Protein AF-A0A3D5XQ00-F1 (afdb_monomer)

Foldseek 3Di:
DDFAFFWQFQDPQCNAQLWLADLDPSNQKHKAQFPDPQWDDDPQFIDHVNRTDDLVRSVVLSHDCVTGAGLPLSLVVSLVLRCCVPPVVLQVDQKGKDFPVNSCVNLVWDDDPPTPPNVVSVVSQQSMWMRGHPPGIGRQWDWDDDPRIITIGGPNSNVVVNVLVVVQCVVPNPPRDRTDGFFGSPLSVDPQQLLSLLLSVVSSQVVNDPDQKGKDFLQSSQSRRNVLVCLLPDPDDQVVNQVVQCVNNVCNVVCNVVGGCCVVQFAPWDWDDDNRGSVGRRDMIMIGTDHTDPVVVVVD

Sequence (300 aa):
MDRQKLHLITLKGYRDIFSSTLSDVNSKAVIFNPDSDDYYCYDNKLYYKQKALSVDEVMDLATDPNVNKFIEDQLLLYGLFSFLYVKEDLRNNIEFKVSLNGLSKYLDVSIGVNGYDLRGKISKFTKMYGVIDNIGVFPLMEIQEQLDTLIIRSEYLHRVSNLILNEAFNKYGERAKYLNTQVFTDILSERNKSAALIAIELVSLIARSKRNTAHISLKTLITRVPRLTAIILSDNDTSYKNKQLNRAFQPVIEILKRRSTIFEDLIDLRIQFPKIKFSNLDAVIQISYKAFSKNKLRRE

Nearest PDB structures (foldseek):
  5tbf-assembly1_B  TM=4.895E-01  e=1.679E-03  Vibrio cholerae
  6j05-assembly1_A  TM=4.656E-01  e=9.226E-01  Acidithiobacillus ferrooxidans
  1lwe-assembly1_A  TM=4.024E-01  e=5.783E+00  Human immunodeficiency virus 1
  5k1y-assembly1_B  TM=4.025E-01  e=8.158E+00  Sul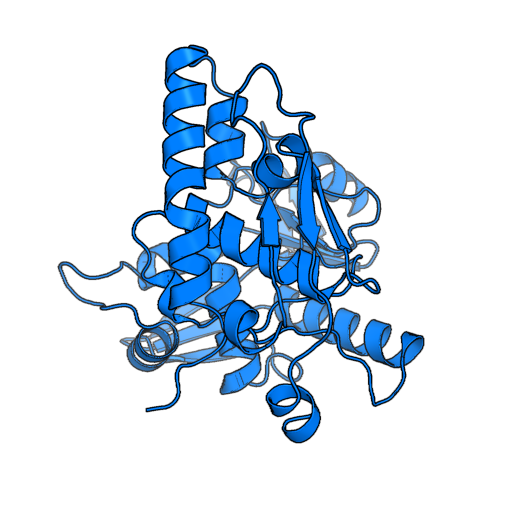folobus sp. NOB8H2
  8u6e-assembly1_A  TM=1.003E-01  e=7.274E+00  Human immunodeficiency virus 1

Secondary structure (DSSP, 8-state):
-PPPB--EE--GGGTTTT-SS--STT-SEEEE-BS-TTEEEETTEEEETTEEPPHHHHHHHTT-TTTB---TTHHHHHHHHHHHHHHS-TTT-SEEEEEHHHHHHHHT---STTS--HHHHHHGGGG-EEEETTTEEEES-EEEEETTEEEEE-HHHHHHHHHHHHHHHHHHGGG---EE--BBGGGGG-S-HHHHHHHHHHHHHHHH-SSSEEEEEHHHHHTTSHHHHHHHHSS--HHHHHHHHHHHHTTHHHHHHHHBSHHHHEET-EEE-----GGGTT-EEEEE-SEE-TTTTT--

Solvent-accessible surface area (backbone atoms only — not comparable to full-atom values): 16232 Å² total; per-residue (Å²): 131,87,79,48,53,28,58,41,64,43,47,78,41,50,67,22,56,73,27,33,44,76,86,51,97,66,46,43,26,31,28,36,29,58,86,52,87,58,52,50,72,56,94,51,30,41,24,51,80,88,41,76,48,54,63,66,59,51,55,56,44,23,64,36,71,90,47,15,38,66,52,88,61,38,69,54,50,50,48,50,51,25,46,37,53,74,76,57,43,29,76,85,37,45,65,40,85,42,42,53,69,60,51,29,62,54,34,52,44,59,70,61,99,88,35,55,63,58,66,71,58,57,59,60,41,53,71,22,29,24,38,35,65,101,74,30,31,33,52,38,28,46,79,46,84,52,93,70,30,36,40,40,32,23,60,31,61,20,50,51,50,45,50,51,50,51,52,32,35,78,74,51,40,98,76,43,80,44,63,44,64,50,38,34,25,52,44,68,54,47,88,55,57,60,18,44,49,50,36,52,52,52,51,45,46,52,75,53,36,93,50,58,49,42,73,47,35,46,46,72,55,35,56,72,28,43,72,52,34,53,49,70,73,41,92,66,53,70,66,58,45,26,50,54,50,42,65,31,55,68,53,23,66,59,46,38,62,74,35,29,43,56,72,73,38,28,38,77,64,44,76,47,75,54,82,77,38,75,94,44,32,78,43,52,35,42,34,38,32,78,46,73,28,75,75,50,75,75,75,114

Structure (mmCIF, N/CA/C/O backbone):
data_AF-A0A3D5XQ00-F1
#
_entry.id   AF-A0A3D5XQ00-F1
#
loop_
_atom_site.group_PDB
_atom_site.id
_atom_site.type_symbol
_atom_site.label_atom_id
_atom_site.label_alt_id
_atom_site.label_comp_id
_atom_site.label_asym_id
_atom_site.label_entity_id
_atom_site.label_seq_id
_atom_site.pdbx_PDB_ins_code
_atom_site.Cartn_x
_atom_site.Cartn_y
_atom_site.Cartn_z
_atom_site.occupancy
_atom_site.B_iso_or_equiv
_atom_site.auth_seq_id
_atom_site.auth_comp_id
_atom_site.auth_asym_id
_atom_site.auth_atom_id
_atom_site.pdbx_PDB_model_num
ATOM 1 N N . MET A 1 1 ? 24.675 6.305 9.855 1.00 51.69 1 MET A N 1
ATOM 2 C CA . MET A 1 1 ? 23.367 5.976 10.460 1.00 51.69 1 MET A CA 1
ATOM 3 C C . MET A 1 1 ? 22.688 5.005 9.515 1.00 51.69 1 MET A C 1
ATOM 5 O O . MET A 1 1 ? 22.574 5.340 8.341 1.00 51.69 1 MET A O 1
ATOM 9 N N . ASP A 1 2 ? 22.323 3.809 9.971 1.00 79.69 2 ASP A N 1
ATOM 10 C CA . ASP A 1 2 ? 21.672 2.828 9.099 1.00 79.69 2 ASP A CA 1
ATOM 11 C C . ASP A 1 2 ? 20.271 3.309 8.712 1.00 79.69 2 ASP A C 1
ATOM 13 O O . ASP A 1 2 ? 19.473 3.714 9.564 1.00 79.69 2 ASP A O 1
ATOM 17 N N . ARG A 1 3 ? 19.984 3.298 7.406 1.00 90.69 3 ARG A N 1
ATOM 18 C CA . ARG A 1 3 ? 18.682 3.705 6.865 1.00 90.69 3 ARG A CA 1
ATOM 19 C C . ARG A 1 3 ? 17.614 2.706 7.301 1.00 90.69 3 ARG A C 1
ATOM 21 O O . ARG A 1 3 ? 17.801 1.496 7.164 1.00 90.69 3 ARG A O 1
ATOM 28 N N . GLN A 1 4 ? 16.489 3.214 7.799 1.00 95.25 4 GLN A N 1
ATOM 29 C CA . GLN A 1 4 ? 15.342 2.380 8.150 1.00 95.25 4 GLN A CA 1
ATOM 30 C C . GLN A 1 4 ? 14.723 1.775 6.880 1.00 95.25 4 GLN A C 1
ATOM 32 O O . GLN A 1 4 ? 14.845 2.327 5.783 1.00 95.25 4 GLN A O 1
ATOM 37 N N . LYS A 1 5 ? 14.079 0.614 7.020 1.00 95.62 5 LYS A N 1
ATOM 38 C CA . LYS A 1 5 ? 13.558 -0.188 5.905 1.00 95.62 5 LYS A CA 1
ATOM 39 C C . LYS A 1 5 ? 12.061 -0.424 6.043 1.00 95.62 5 LYS A C 1
ATOM 41 O O . LYS A 1 5 ? 11.576 -0.695 7.140 1.00 95.62 5 LYS A O 1
ATOM 46 N N . LEU A 1 6 ? 11.353 -0.369 4.919 1.00 96.69 6 LEU A N 1
ATOM 47 C CA . LEU A 1 6 ? 9.969 -0.819 4.838 1.00 96.69 6 LEU A CA 1
ATOM 48 C C . LEU A 1 6 ? 9.904 -2.343 4.939 1.00 96.69 6 LEU A C 1
ATOM 50 O O . LEU A 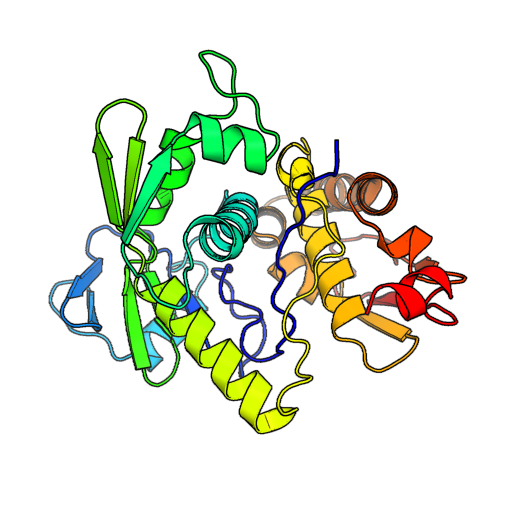1 6 ? 10.788 -3.039 4.450 1.00 96.69 6 LEU A O 1
ATOM 54 N N . HIS A 1 7 ? 8.837 -2.848 5.548 1.00 94.81 7 HIS A N 1
ATOM 55 C CA . HIS A 1 7 ? 8.515 -4.266 5.641 1.00 94.81 7 HIS A CA 1
ATOM 56 C C . HIS A 1 7 ? 7.371 -4.550 4.670 1.00 94.81 7 HIS A C 1
ATOM 58 O O . HIS A 1 7 ? 6.200 -4.362 4.982 1.00 94.81 7 HIS A O 1
ATOM 64 N N . LEU A 1 8 ? 7.720 -4.943 3.446 1.00 94.19 8 LEU A N 1
ATOM 65 C CA . LEU A 1 8 ? 6.761 -5.154 2.364 1.00 94.19 8 LEU A CA 1
ATOM 66 C C . LEU A 1 8 ? 6.268 -6.601 2.367 1.00 94.19 8 LEU A C 1
ATOM 68 O O . LEU A 1 8 ? 7.081 -7.520 2.277 1.00 94.19 8 LEU A O 1
ATOM 72 N N . ILE A 1 9 ? 4.954 -6.815 2.422 1.00 92.12 9 ILE A N 1
ATOM 73 C CA . ILE A 1 9 ? 4.370 -8.161 2.360 1.00 92.12 9 ILE A CA 1
ATOM 74 C C . ILE A 1 9 ? 4.600 -8.787 0.979 1.00 92.12 9 ILE A C 1
ATOM 76 O O . ILE A 1 9 ? 4.302 -8.187 -0.054 1.00 92.12 9 ILE A O 1
ATOM 80 N N . THR A 1 10 ? 5.097 -10.025 0.951 1.00 89.06 10 THR A N 1
ATOM 81 C CA . THR A 1 10 ? 5.355 -10.771 -0.293 1.00 89.06 10 THR A CA 1
ATOM 82 C C . THR A 1 10 ? 4.384 -11.931 -0.526 1.00 89.06 10 THR A C 1
ATOM 84 O O . THR A 1 10 ? 4.364 -12.501 -1.618 1.00 89.06 10 THR A O 1
ATOM 87 N N . LEU A 1 11 ? 3.532 -12.291 0.436 1.00 90.12 11 LEU A N 1
ATOM 88 C CA . LEU A 1 11 ? 2.528 -13.334 0.207 1.00 90.12 11 LEU A CA 1
ATOM 89 C C . LEU A 1 11 ? 1.468 -12.876 -0.800 1.00 90.12 11 LEU A C 1
ATOM 91 O O . LEU A 1 11 ? 0.882 -11.806 -0.669 1.00 90.12 11 LEU A O 1
ATOM 95 N N . LYS A 1 12 ? 1.205 -13.719 -1.808 1.00 87.44 12 LYS A N 1
ATOM 96 C CA . LYS A 1 12 ? 0.326 -13.386 -2.941 1.00 87.44 12 LYS A CA 1
ATOM 97 C C . LYS A 1 12 ? -1.088 -12.988 -2.498 1.00 87.44 12 LYS A C 1
ATOM 99 O O . LYS A 1 12 ? -1.605 -12.011 -3.024 1.00 87.44 12 LYS A O 1
ATOM 104 N N . GLY A 1 13 ? -1.669 -13.712 -1.538 1.00 91.31 13 GLY A N 1
ATOM 105 C CA . GLY A 1 13 ? -3.028 -13.463 -1.042 1.00 91.31 13 GLY A CA 1
ATOM 106 C C . GLY A 1 13 ? -3.182 -12.178 -0.226 1.00 91.31 13 GLY A C 1
ATOM 107 O O . GLY A 1 13 ? -4.297 -11.752 0.004 1.00 91.31 13 GLY A O 1
ATOM 108 N N . TYR A 1 14 ? -2.094 -11.526 0.182 1.00 93.19 14 TYR A N 1
ATOM 109 C CA . TYR A 1 14 ? -2.136 -10.312 1.010 1.00 93.19 14 TYR A CA 1
ATOM 110 C C . TYR A 1 14 ? -1.544 -9.114 0.275 1.00 93.19 14 TYR A C 1
ATOM 112 O O . TYR A 1 14 ? -0.930 -8.230 0.868 1.00 93.19 14 TYR A O 1
ATOM 120 N N . ARG A 1 15 ? -1.669 -9.103 -1.053 1.00 88.69 15 ARG A N 1
ATOM 121 C CA . ARG A 1 15 ? -1.097 -8.042 -1.878 1.00 88.69 15 ARG A CA 1
ATOM 122 C C . ARG A 1 15 ? -1.814 -6.709 -1.686 1.00 88.69 15 ARG A C 1
ATOM 124 O O . ARG A 1 15 ? -1.164 -5.669 -1.744 1.00 88.69 15 ARG A O 1
ATOM 131 N N . ASP A 1 16 ? -3.119 -6.760 -1.454 1.00 92.69 16 ASP A N 1
ATOM 132 C CA . ASP A 1 16 ? -3.976 -5.577 -1.483 1.00 92.69 16 ASP A CA 1
ATOM 133 C C . ASP A 1 16 ? -4.314 -5.066 -0.072 1.00 92.69 16 ASP A C 1
ATOM 135 O O . ASP A 1 16 ? -5.140 -4.176 0.078 1.00 92.69 16 ASP A O 1
ATOM 139 N N . ILE A 1 17 ? -3.599 -5.527 0.965 1.00 94.94 17 ILE A N 1
ATOM 140 C CA . ILE A 1 17 ? -3.865 -5.166 2.372 1.00 94.94 17 ILE A CA 1
ATOM 141 C C . ILE A 1 17 ? -3.734 -3.669 2.685 1.00 94.94 17 ILE A C 1
ATOM 143 O O . ILE A 1 17 ? -4.238 -3.210 3.707 1.00 94.94 17 ILE A O 1
ATOM 147 N N . PHE A 1 18 ? -3.038 -2.921 1.827 1.00 94.88 18 PHE A N 1
ATOM 148 C CA . PHE A 1 18 ? -2.885 -1.466 1.916 1.00 94.88 18 PHE A CA 1
ATOM 149 C C . PHE A 1 18 ? -3.521 -0.742 0.727 1.00 94.88 18 PHE A C 1
ATOM 151 O O . PHE A 1 18 ? -3.229 0.427 0.494 1.00 94.88 18 PHE A O 1
ATOM 158 N N . SER A 1 19 ? -4.332 -1.433 -0.070 1.00 92.38 19 SER A N 1
ATOM 159 C CA . SER A 1 19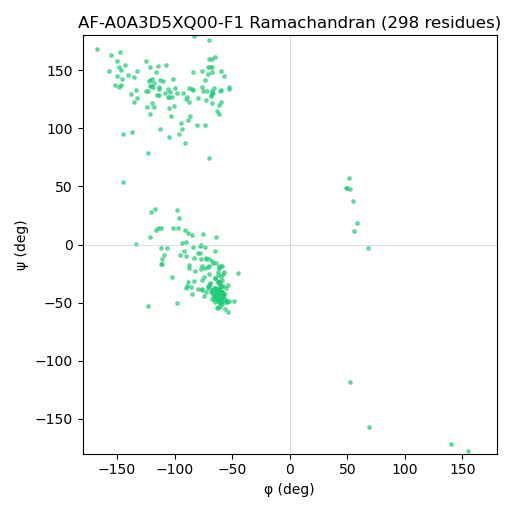 ? -4.948 -0.893 -1.275 1.00 92.38 19 SER A CA 1
ATOM 160 C C . SER A 1 19 ? -6.462 -0.861 -1.130 1.00 92.38 19 SER A C 1
ATOM 162 O O . SER A 1 19 ? -7.043 -1.734 -0.496 1.00 92.38 19 SER A O 1
ATOM 164 N N . SER A 1 20 ? -7.091 0.126 -1.766 1.00 90.06 20 SER A N 1
ATOM 165 C CA . SER A 1 20 ? -8.538 0.160 -1.992 1.00 90.06 20 SER A CA 1
ATOM 166 C C . SER A 1 20 ? -8.934 -0.374 -3.366 1.00 90.06 20 SER A C 1
ATOM 168 O O . SER A 1 20 ? -9.969 -0.027 -3.921 1.00 90.06 20 SER A O 1
ATOM 170 N N . THR A 1 21 ? -8.084 -1.197 -3.976 1.00 84.94 21 THR A N 1
ATOM 171 C CA . THR A 1 21 ? -8.374 -1.832 -5.258 1.00 84.94 21 THR A CA 1
ATOM 172 C C . THR A 1 21 ? -7.979 -3.294 -5.187 1.00 84.94 21 THR A C 1
ATOM 174 O O . THR A 1 21 ? -6.817 -3.618 -4.934 1.00 84.94 21 THR A O 1
ATOM 177 N N . LEU A 1 22 ? -8.938 -4.180 -5.452 1.00 82.62 22 LEU A N 1
ATOM 178 C CA . LEU A 1 22 ? -8.658 -5.602 -5.596 1.00 82.62 22 LEU A CA 1
ATOM 179 C C . LEU A 1 22 ? -7.940 -5.856 -6.915 1.00 82.62 22 LEU A C 1
ATOM 181 O O . LEU A 1 22 ? -8.384 -5.478 -7.999 1.00 82.62 22 LEU A O 1
ATOM 185 N N . SER A 1 23 ? -6.783 -6.491 -6.810 1.00 74.88 23 SER A N 1
ATOM 186 C CA . SER A 1 23 ? -5.888 -6.713 -7.935 1.00 74.88 23 SER A CA 1
ATOM 187 C C . SER A 1 23 ? -5.798 -8.178 -8.361 1.00 74.88 23 SER A C 1
ATOM 189 O O . SER A 1 23 ? -5.231 -8.477 -9.415 1.00 74.88 23 SER A O 1
ATOM 191 N N . ASP A 1 24 ? -6.323 -9.075 -7.529 1.00 73.44 24 ASP A N 1
ATOM 192 C CA . ASP A 1 24 ? -6.459 -10.512 -7.733 1.00 73.44 24 ASP A CA 1
ATOM 193 C C . ASP A 1 24 ? -7.749 -10.950 -7.025 1.00 73.44 24 ASP A C 1
ATOM 195 O O . ASP A 1 24 ? -8.004 -10.534 -5.896 1.00 73.44 24 ASP A O 1
ATOM 199 N N . VAL A 1 25 ? -8.533 -11.814 -7.671 1.00 75.94 25 VAL A N 1
ATOM 200 C CA . VAL A 1 25 ? -9.741 -12.427 -7.088 1.00 75.94 25 VAL A CA 1
ATOM 201 C C . VAL A 1 25 ? -9.438 -13.252 -5.833 1.00 75.94 25 VAL A C 1
ATOM 203 O O . VAL A 1 25 ? -10.331 -13.532 -5.051 1.00 75.94 25 VAL A O 1
ATOM 206 N N . ASN A 1 26 ? -8.174 -13.634 -5.627 1.00 84.38 26 ASN A N 1
ATOM 207 C CA . ASN A 1 26 ? -7.717 -14.379 -4.454 1.00 84.38 26 ASN A CA 1
ATOM 208 C C . ASN A 1 26 ? -7.103 -13.482 -3.364 1.00 84.38 26 ASN A C 1
ATOM 210 O O . ASN A 1 26 ? -6.357 -13.989 -2.517 1.00 84.38 26 ASN A O 1
ATOM 214 N N . SER A 1 27 ? -7.293 -12.159 -3.420 1.00 89.88 27 SER A N 1
ATOM 215 C CA . SER A 1 27 ? -6.848 -11.302 -2.320 1.00 89.88 27 SER A CA 1
ATOM 216 C C . SER A 1 27 ? -7.707 -11.567 -1.087 1.00 89.88 27 SER A C 1
ATOM 218 O O . SER A 1 27 ? -8.928 -11.509 -1.143 1.00 89.88 27 SER A O 1
ATOM 220 N N . LYS A 1 28 ? -7.049 -11.840 0.034 1.00 94.69 28 LYS A N 1
ATOM 221 C CA . LYS A 1 28 ? -7.661 -12.188 1.320 1.00 94.69 28 LYS A CA 1
ATOM 222 C C . LYS A 1 28 ? -7.935 -10.977 2.198 1.00 94.69 28 LYS A C 1
ATOM 224 O O . LYS A 1 28 ? -8.523 -11.112 3.264 1.00 94.69 28 LYS A O 1
ATOM 229 N N . ALA A 1 29 ? -7.429 -9.814 1.809 1.00 95.75 29 ALA A N 1
ATOM 230 C CA . ALA A 1 29 ? -7.665 -8.581 2.531 1.00 95.75 29 ALA A CA 1
ATOM 231 C C . ALA A 1 29 ? -7.473 -7.358 1.631 1.00 95.75 29 ALA A C 1
ATOM 233 O O . ALA A 1 29 ? -6.676 -7.376 0.684 1.00 95.75 29 ALA A O 1
ATOM 234 N N . VAL A 1 30 ? -8.232 -6.314 1.942 1.00 95.88 30 VAL A N 1
ATOM 235 C CA . VAL A 1 30 ? -8.299 -5.048 1.207 1.00 95.88 30 VAL A CA 1
ATOM 236 C C . VAL A 1 30 ? -8.755 -3.936 2.148 1.00 95.88 30 VAL A C 1
ATOM 238 O O . VAL A 1 30 ? -9.304 -4.200 3.218 1.00 95.88 30 VAL A O 1
ATOM 241 N N . ILE A 1 31 ? -8.538 -2.685 1.760 1.00 96.88 31 ILE A N 1
ATOM 242 C CA . ILE A 1 31 ? -9.101 -1.529 2.454 1.00 96.88 31 ILE A CA 1
ATOM 243 C C . ILE A 1 31 ? -10.361 -1.055 1.725 1.00 96.88 31 ILE A C 1
ATOM 245 O O . ILE A 1 31 ? -10.359 -0.813 0.519 1.00 96.88 31 ILE A O 1
ATOM 249 N N . PHE A 1 32 ? -11.428 -0.867 2.486 1.00 96.88 32 PHE A N 1
ATOM 250 C CA . PHE A 1 32 ? -12.643 -0.194 2.069 1.00 96.88 32 PHE A CA 1
ATOM 251 C C . PHE A 1 32 ? -12.641 1.248 2.599 1.00 96.88 32 PHE A C 1
ATOM 253 O O . PHE A 1 32 ? -12.566 1.491 3.801 1.00 96.88 32 PHE A O 1
ATOM 260 N N . ASN A 1 33 ? -12.687 2.211 1.688 1.00 96.44 33 ASN A N 1
ATOM 261 C CA . ASN A 1 33 ? -12.627 3.649 1.922 1.00 96.44 33 ASN A CA 1
ATOM 262 C C . ASN A 1 33 ? -13.880 4.304 1.308 1.00 96.44 33 ASN A C 1
ATOM 264 O O . ASN A 1 33 ? -13.819 4.808 0.182 1.00 96.44 33 ASN A O 1
ATOM 268 N N . PRO A 1 34 ? -15.035 4.219 1.990 1.00 95.31 34 PRO A N 1
ATOM 269 C CA . PRO A 1 34 ? -16.301 4.695 1.449 1.00 95.31 34 PRO A CA 1
ATOM 270 C C . PRO A 1 34 ? -16.365 6.223 1.345 1.00 95.31 34 PRO A C 1
ATOM 272 O O . PRO A 1 34 ? -15.772 6.944 2.141 1.00 95.31 34 PRO A O 1
ATOM 275 N N . ASP A 1 35 ? -17.172 6.715 0.404 1.00 88.31 35 ASP A N 1
ATOM 276 C CA . ASP A 1 35 ? -17.475 8.151 0.227 1.00 88.31 35 ASP A CA 1
ATOM 277 C C . ASP A 1 35 ? -18.618 8.673 1.112 1.00 88.31 35 ASP A C 1
ATOM 279 O O . ASP A 1 35 ? -19.141 9.764 0.895 1.00 88.31 35 ASP A O 1
ATOM 283 N N . SER A 1 36 ? -19.102 7.861 2.049 1.00 92.12 36 SER A N 1
ATOM 284 C CA . SER A 1 36 ? -20.317 8.145 2.808 1.00 92.12 36 SER A CA 1
ATOM 285 C C . SER A 1 36 ? -20.090 7.890 4.289 1.00 92.12 36 SER A C 1
ATOM 287 O O . SER A 1 36 ? -19.596 6.832 4.675 1.00 92.12 36 SER A O 1
ATOM 289 N N . ASP A 1 37 ? -20.513 8.846 5.114 1.00 90.00 37 ASP A N 1
ATOM 290 C CA . ASP A 1 37 ? -20.505 8.717 6.573 1.00 90.00 37 ASP A CA 1
ATOM 291 C C . ASP A 1 37 ? -21.669 7.825 7.087 1.00 90.00 37 ASP A C 1
ATOM 293 O O . ASP A 1 37 ? -21.769 7.577 8.285 1.00 90.00 37 ASP A O 1
ATOM 297 N N . ASP A 1 38 ? -22.535 7.299 6.202 1.00 94.62 38 ASP A N 1
ATOM 298 C CA . ASP A 1 38 ? -23.591 6.328 6.560 1.00 94.62 38 ASP A CA 1
ATOM 299 C C . ASP A 1 38 ? -23.033 4.925 6.862 1.00 94.62 38 ASP A C 1
ATOM 301 O O . ASP A 1 38 ? -23.771 4.042 7.319 1.00 94.62 38 ASP A O 1
ATOM 305 N N . TYR A 1 39 ? -21.753 4.700 6.547 1.00 95.94 39 TYR A N 1
ATOM 306 C CA . TYR A 1 39 ? -21.043 3.477 6.879 1.00 95.94 39 TYR A CA 1
ATOM 307 C C . TYR A 1 39 ? -20.491 3.550 8.300 1.00 95.94 39 TYR A C 1
ATOM 309 O O . TYR A 1 39 ? -19.851 4.526 8.685 1.00 95.94 39 TYR A O 1
ATOM 317 N N . TYR A 1 40 ? -20.695 2.490 9.075 1.00 95.06 40 TYR A N 1
ATOM 318 C CA . TYR A 1 40 ? -20.060 2.338 10.381 1.00 95.06 40 TYR A CA 1
ATOM 319 C C . TYR A 1 40 ? -19.761 0.871 10.675 1.00 95.06 40 TYR A C 1
ATOM 321 O O . TYR A 1 40 ? -20.452 -0.031 10.201 1.00 95.06 40 TYR A O 1
ATOM 329 N N . CYS A 1 41 ? -18.712 0.625 11.456 1.00 94.94 41 CYS A N 1
ATOM 330 C CA . CYS A 1 41 ? -18.307 -0.717 11.853 1.00 94.94 41 CYS A CA 1
ATOM 331 C C . CYS A 1 41 ? -18.720 -0.978 13.301 1.00 94.94 41 CYS A C 1
ATOM 333 O O . CYS A 1 41 ? -18.439 -0.170 14.185 1.00 94.94 41 CYS A O 1
ATOM 335 N N . TYR A 1 42 ? -19.364 -2.114 13.543 1.00 93.50 42 TYR A N 1
ATOM 336 C CA . TYR A 1 42 ? -19.733 -2.578 14.876 1.00 93.50 42 TYR A CA 1
ATOM 337 C C . TYR A 1 42 ? -19.714 -4.106 14.906 1.00 93.50 42 TYR A C 1
ATOM 339 O O . TYR A 1 42 ? -20.214 -4.740 13.980 1.00 93.50 42 TYR A O 1
ATOM 347 N N . ASP A 1 43 ? -19.132 -4.691 15.955 1.00 92.50 43 ASP A N 1
ATOM 348 C CA . ASP A 1 43 ? -19.039 -6.151 16.130 1.00 92.50 43 ASP A CA 1
ATOM 349 C C . ASP A 1 43 ? -18.502 -6.878 14.877 1.00 92.50 43 ASP A C 1
ATOM 351 O O . ASP A 1 43 ? -19.092 -7.822 14.353 1.00 92.50 43 ASP A O 1
ATOM 355 N N . ASN A 1 44 ? -17.390 -6.364 14.340 1.00 93.25 44 ASN A N 1
ATOM 356 C CA . ASN A 1 44 ? -16.699 -6.874 13.148 1.00 93.25 44 ASN A CA 1
ATOM 357 C C . ASN A 1 44 ? -17.548 -6.931 11.861 1.00 93.25 44 ASN A C 1
ATOM 359 O O . ASN A 1 44 ? -17.210 -7.645 10.910 1.00 93.25 44 ASN A O 1
ATOM 363 N N . LYS A 1 45 ? -18.657 -6.183 11.824 1.00 94.94 45 LYS A N 1
ATOM 364 C CA . LYS A 1 45 ? -19.554 -6.053 10.675 1.00 94.94 45 LYS A CA 1
ATOM 365 C C . LYS A 1 45 ? -19.646 -4.601 10.246 1.00 94.94 45 LYS A C 1
ATOM 367 O O . LYS A 1 45 ? -19.717 -3.692 11.076 1.00 94.94 45 LYS A O 1
ATOM 372 N N . LEU A 1 46 ? -19.696 -4.401 8.936 1.00 96.81 46 LEU A N 1
ATOM 373 C CA . LEU A 1 46 ? -19.987 -3.100 8.361 1.00 96.81 46 LEU A CA 1
ATOM 374 C C . LEU A 1 46 ? -21.498 -2.939 8.216 1.00 96.81 46 LEU A C 1
ATOM 376 O O . LEU A 1 46 ? -22.185 -3.841 7.739 1.00 96.81 46 LEU A O 1
ATOM 380 N N . TYR A 1 47 ? -22.005 -1.782 8.607 1.00 97.56 47 TYR A N 1
ATOM 381 C CA . TYR A 1 47 ? -23.393 -1.396 8.423 1.00 97.56 47 TYR A CA 1
ATOM 382 C C . TYR A 1 47 ? -23.457 -0.244 7.431 1.00 97.56 47 TYR A C 1
ATOM 384 O O . TYR A 1 47 ? -22.622 0.654 7.478 1.00 97.56 47 TYR A O 1
ATOM 392 N N . TYR A 1 48 ? -24.471 -0.254 6.570 1.00 96.75 48 TYR A N 1
ATOM 393 C CA . TYR A 1 48 ? -24.843 0.878 5.730 1.00 96.75 48 TYR A CA 1
ATOM 394 C C . TYR A 1 48 ? -26.304 1.215 5.999 1.00 96.75 48 TYR A C 1
ATOM 396 O O . TYR A 1 48 ? -27.178 0.367 5.803 1.00 96.75 48 TYR A O 1
ATOM 404 N N . LYS A 1 49 ? -26.582 2.430 6.490 1.00 95.31 49 LYS A N 1
ATOM 405 C CA . LYS A 1 49 ? -27.950 2.864 6.845 1.00 95.31 49 LYS A CA 1
ATOM 406 C C . LYS A 1 49 ? -28.684 1.839 7.724 1.00 95.31 49 LYS A C 1
ATOM 408 O O . LYS A 1 49 ? -29.812 1.451 7.438 1.00 95.31 49 LYS A O 1
ATOM 413 N N . GLN A 1 50 ? -28.014 1.380 8.784 1.00 94.62 50 GLN A N 1
ATOM 414 C CA . GLN A 1 50 ? -28.494 0.373 9.750 1.00 94.62 50 GLN A CA 1
ATOM 415 C C . GLN A 1 50 ? -28.648 -1.061 9.210 1.00 94.62 50 GLN A C 1
ATOM 417 O O . GLN A 1 50 ? -28.934 -1.972 9.985 1.00 94.62 50 GLN A O 1
ATOM 422 N N . LYS A 1 51 ? -28.404 -1.312 7.918 1.00 96.75 51 LYS A N 1
ATOM 423 C CA . LYS A 1 51 ? -28.368 -2.667 7.360 1.00 96.75 51 LYS A CA 1
ATOM 424 C C . LYS A 1 51 ? -26.958 -3.240 7.493 1.00 96.75 51 LYS A C 1
ATOM 426 O O . LYS A 1 51 ? -26.015 -2.664 6.957 1.00 96.75 51 LYS A O 1
ATOM 431 N N . ALA A 1 52 ? -26.828 -4.381 8.167 1.00 97.06 52 ALA A N 1
ATOM 432 C CA . ALA A 1 52 ? -25.580 -5.140 8.188 1.00 97.06 52 ALA A CA 1
ATOM 433 C C . ALA A 1 52 ? -25.264 -5.681 6.787 1.00 97.06 52 ALA A C 1
ATOM 435 O O . ALA A 1 52 ? -26.147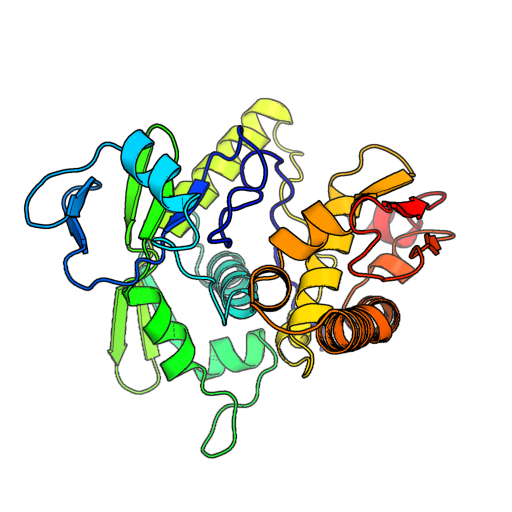 -6.231 6.124 1.00 97.06 52 ALA A O 1
ATOM 436 N N . LEU A 1 53 ? -24.010 -5.539 6.374 1.00 97.19 53 LEU A N 1
ATOM 437 C CA . LEU A 1 53 ? -23.476 -6.097 5.138 1.00 97.19 53 LEU A CA 1
ATOM 438 C C . LEU A 1 53 ? -22.675 -7.364 5.446 1.00 97.19 53 LEU A C 1
ATOM 440 O O . LEU A 1 53 ? -21.979 -7.441 6.465 1.00 97.19 53 LEU A O 1
ATOM 444 N N . SER A 1 54 ? -22.768 -8.362 4.571 1.00 96.38 54 SER A N 1
ATOM 445 C CA . SER A 1 54 ? -21.878 -9.521 4.605 1.00 96.38 54 SER A CA 1
ATOM 446 C C . SER A 1 54 ? -20.458 -9.120 4.191 1.00 96.38 54 SER A C 1
ATOM 448 O O . SER A 1 54 ? -20.248 -8.099 3.538 1.00 96.38 54 SER A O 1
ATOM 450 N N . VAL A 1 55 ? -19.458 -9.928 4.556 1.00 95.44 55 VAL A N 1
ATOM 451 C CA . VAL A 1 55 ? -18.070 -9.680 4.126 1.00 95.44 55 VAL A CA 1
ATOM 452 C C . VAL A 1 55 ? -17.966 -9.696 2.599 1.00 95.44 55 VAL A C 1
ATOM 454 O O . VAL A 1 55 ? -17.309 -8.822 2.042 1.00 95.44 55 VAL A O 1
ATOM 457 N N . ASP A 1 56 ? -18.670 -10.615 1.935 1.00 93.06 56 ASP A N 1
ATOM 458 C CA . ASP A 1 56 ? -18.704 -10.713 0.472 1.00 93.06 56 ASP A CA 1
ATOM 459 C C . ASP A 1 56 ? -19.306 -9.455 -0.168 1.00 93.06 56 ASP A C 1
ATOM 461 O O . ASP A 1 56 ? -18.713 -8.898 -1.088 1.00 93.06 56 ASP A O 1
ATOM 465 N N . GLU A 1 57 ? -20.417 -8.934 0.373 1.00 94.88 57 GLU A N 1
ATOM 466 C CA . GLU A 1 57 ? -21.012 -7.673 -0.094 1.00 94.88 57 GLU A CA 1
ATOM 467 C C . GLU A 1 57 ? -20.006 -6.516 0.024 1.00 94.88 57 GLU A C 1
ATOM 469 O O . GLU A 1 57 ? -19.893 -5.689 -0.880 1.00 94.88 57 GLU A O 1
ATOM 474 N N . VAL A 1 58 ? -19.237 -6.449 1.117 1.00 95.00 58 VAL A N 1
ATOM 475 C CA . VAL A 1 58 ? -18.222 -5.399 1.297 1.00 95.00 58 VAL A CA 1
ATOM 476 C C . VAL A 1 58 ? -17.027 -5.598 0.360 1.00 95.00 58 VAL A C 1
ATOM 478 O O . VAL A 1 58 ? -16.499 -4.616 -0.159 1.00 95.00 58 VAL A O 1
ATOM 481 N N . MET A 1 59 ? -16.605 -6.839 0.108 1.00 91.81 59 MET A N 1
ATOM 482 C CA . MET A 1 59 ? -15.548 -7.152 -0.861 1.00 91.81 59 MET A CA 1
ATOM 483 C C . MET A 1 59 ? -15.959 -6.759 -2.284 1.00 91.81 59 MET A C 1
ATOM 485 O O . MET A 1 59 ? -15.151 -6.166 -3.002 1.00 91.81 59 MET A O 1
ATOM 489 N N . ASP A 1 60 ? -17.216 -6.997 -2.662 1.00 91.06 60 ASP A N 1
ATOM 490 C CA . ASP A 1 60 ? -17.776 -6.552 -3.939 1.00 91.06 60 ASP A CA 1
ATOM 491 C C . ASP A 1 60 ? -17.793 -5.021 -4.025 1.00 91.06 60 ASP A C 1
ATOM 493 O O . ASP A 1 60 ? -17.282 -4.447 -4.991 1.00 91.06 60 ASP A O 1
ATOM 497 N N . LEU A 1 61 ? -18.274 -4.334 -2.982 1.00 92.56 61 LEU A N 1
ATOM 498 C CA . LEU A 1 61 ? -18.239 -2.867 -2.906 1.00 92.56 61 LEU A CA 1
ATOM 499 C C . LEU A 1 61 ? -16.810 -2.313 -2.961 1.00 92.56 61 LEU A C 1
ATOM 501 O O . LEU A 1 61 ? -16.587 -1.242 -3.526 1.00 92.56 61 LEU A O 1
ATOM 505 N N . ALA A 1 62 ? -15.823 -3.038 -2.429 1.00 90.25 62 ALA A N 1
ATOM 506 C CA . ALA A 1 62 ? -14.422 -2.643 -2.498 1.00 90.25 62 ALA A CA 1
ATOM 507 C C . ALA A 1 62 ? -13.856 -2.660 -3.932 1.00 90.25 62 ALA A C 1
ATOM 509 O O . ALA A 1 62 ? -12.808 -2.053 -4.173 1.00 90.25 62 ALA A O 1
ATOM 510 N N . THR A 1 63 ? -14.535 -3.306 -4.889 1.00 87.06 63 THR A N 1
ATOM 511 C CA . THR A 1 63 ? -14.177 -3.263 -6.317 1.00 87.06 63 THR A CA 1
ATOM 512 C C . THR A 1 63 ? -14.788 -2.091 -7.078 1.00 87.06 63 THR A C 1
ATOM 514 O O . THR A 1 63 ? -14.289 -1.763 -8.158 1.00 87.06 63 THR A O 1
ATOM 517 N N . ASP A 1 64 ? -15.829 -1.448 -6.541 1.00 89.31 64 ASP A N 1
ATOM 518 C CA . ASP A 1 64 ? -16.534 -0.363 -7.220 1.00 89.31 64 ASP A CA 1
ATOM 519 C C . ASP A 1 64 ? -15.855 0.991 -6.940 1.00 89.31 64 ASP A C 1
ATOM 521 O O . ASP A 1 64 ? -15.955 1.506 -5.824 1.00 89.31 64 ASP A O 1
ATOM 525 N N . PRO A 1 65 ? -15.205 1.631 -7.932 1.00 86.12 65 PRO A N 1
ATOM 526 C CA . PRO A 1 65 ? -14.535 2.918 -7.740 1.00 86.12 65 PRO A CA 1
ATOM 527 C C . PRO A 1 65 ? -15.499 4.084 -7.459 1.00 86.12 65 PRO A C 1
ATOM 529 O O . PRO A 1 65 ? -15.052 5.157 -7.043 1.00 86.12 65 PRO A O 1
ATOM 532 N N . ASN A 1 66 ? -16.805 3.913 -7.688 1.00 88.69 66 ASN A N 1
ATOM 533 C CA . ASN A 1 66 ? -17.803 4.920 -7.333 1.00 88.69 66 ASN A CA 1
ATOM 534 C C . ASN A 1 66 ? -18.080 4.927 -5.826 1.00 88.69 66 ASN A C 1
ATOM 536 O O . ASN A 1 66 ? -18.359 5.991 -5.272 1.00 88.69 66 ASN A O 1
ATOM 540 N N . VAL A 1 67 ? -17.950 3.767 -5.173 1.00 91.81 67 VAL A N 1
ATOM 541 C CA . VAL A 1 67 ? -18.183 3.586 -3.734 1.00 91.81 67 VAL A CA 1
ATOM 542 C C . VAL A 1 67 ? -16.870 3.629 -2.952 1.00 91.81 67 VAL A C 1
ATOM 544 O O . VAL A 1 67 ? -16.765 4.374 -1.979 1.00 91.81 67 VAL A O 1
ATOM 547 N N . ASN A 1 68 ? -15.869 2.857 -3.380 1.00 93.50 68 ASN A N 1
ATOM 548 C CA . ASN A 1 68 ? -14.584 2.705 -2.709 1.00 93.50 68 ASN A CA 1
ATOM 549 C C . ASN A 1 68 ? -13.538 3.665 -3.287 1.00 93.50 68 ASN A C 1
ATOM 551 O O . ASN A 1 68 ? -12.990 3.459 -4.374 1.00 93.50 68 ASN A O 1
ATOM 555 N N . LYS A 1 69 ? -13.236 4.736 -2.554 1.00 93.44 69 LYS A N 1
ATOM 556 C CA . LYS A 1 69 ? -12.308 5.766 -3.011 1.00 93.44 69 LYS A CA 1
ATOM 557 C C . LYS A 1 69 ? -10.856 5.322 -2.916 1.00 93.44 69 LYS A C 1
ATOM 559 O O . LYS A 1 69 ? -10.403 4.612 -2.017 1.00 93.44 69 LYS A O 1
ATOM 564 N N . PHE A 1 70 ? -10.071 5.859 -3.833 1.00 92.75 70 PHE A N 1
ATOM 565 C CA . PHE A 1 70 ? -8.622 5.745 -3.846 1.00 92.75 70 PHE A CA 1
ATOM 566 C C . PHE A 1 70 ? -7.981 6.325 -2.576 1.00 92.75 70 PHE A C 1
ATOM 568 O O . PHE A 1 70 ? -8.282 7.445 -2.173 1.00 92.75 70 PHE A O 1
ATOM 575 N N . ILE A 1 71 ? -7.052 5.582 -1.969 1.00 93.56 71 ILE A N 1
ATOM 576 C CA . ILE A 1 71 ? -6.304 6.040 -0.788 1.00 93.56 71 ILE A CA 1
ATOM 577 C C . ILE A 1 71 ? -5.163 6.959 -1.239 1.00 93.56 71 ILE A C 1
ATOM 579 O O . ILE A 1 71 ? -4.125 6.498 -1.716 1.00 93.56 71 ILE A O 1
ATOM 583 N N . GLU A 1 72 ? -5.327 8.271 -1.077 1.00 88.88 72 GLU A N 1
ATOM 584 C CA . GLU A 1 72 ? -4.318 9.260 -1.494 1.00 88.88 72 GLU A CA 1
ATOM 585 C C . GLU A 1 72 ? -2.954 9.039 -0.825 1.00 88.88 72 GLU A C 1
ATOM 587 O O . GLU A 1 72 ? -1.901 9.127 -1.463 1.00 88.88 72 GLU A O 1
ATOM 592 N N . ASP A 1 73 ? -2.984 8.721 0.469 1.00 92.81 73 ASP A N 1
ATOM 593 C CA . ASP A 1 73 ? -1.815 8.586 1.329 1.00 92.81 73 ASP A CA 1
ATOM 594 C C . ASP A 1 73 ? -1.374 7.116 1.489 1.00 92.81 73 ASP A C 1
ATOM 596 O O . ASP A 1 73 ? -0.772 6.746 2.493 1.00 92.81 73 ASP A O 1
ATOM 600 N N . GLN A 1 74 ? -1.608 6.263 0.480 1.00 95.00 74 GLN A N 1
ATOM 601 C CA . GLN A 1 74 ? -1.268 4.829 0.530 1.00 95.00 74 GLN A CA 1
ATOM 602 C C . GLN A 1 74 ? 0.205 4.566 0.895 1.00 95.00 74 GLN A C 1
ATOM 604 O O . GLN A 1 74 ? 0.521 3.616 1.606 1.00 95.00 74 GLN A O 1
ATOM 609 N N . LEU A 1 75 ? 1.127 5.424 0.451 1.00 95.00 75 LEU A N 1
ATOM 610 C CA . LEU A 1 75 ? 2.548 5.298 0.783 1.00 95.00 75 LEU A CA 1
ATOM 611 C C . LEU A 1 75 ? 2.808 5.411 2.301 1.00 95.00 75 LEU A C 1
ATOM 613 O O . LEU A 1 75 ? 3.709 4.756 2.825 1.00 95.00 75 LEU A O 1
ATOM 617 N N . LEU A 1 76 ? 2.000 6.207 3.010 1.00 96.06 76 LEU A N 1
ATOM 618 C CA . LEU A 1 76 ? 2.071 6.347 4.462 1.00 96.06 76 LEU A CA 1
ATOM 619 C C . LEU A 1 76 ? 1.608 5.072 5.178 1.00 96.06 76 LEU A C 1
ATOM 621 O O . LEU A 1 76 ? 2.199 4.735 6.197 1.00 96.06 76 LEU A O 1
ATOM 625 N N . LEU A 1 77 ? 0.644 4.321 4.630 1.00 96.38 77 LEU A N 1
ATOM 626 C CA . LEU A 1 77 ? 0.219 3.035 5.202 1.00 96.38 77 LEU A CA 1
ATOM 627 C C . LEU A 1 77 ? 1.356 2.008 5.224 1.00 96.38 77 LEU A C 1
ATOM 629 O O . LEU A 1 77 ? 1.568 1.369 6.252 1.00 96.38 77 LEU A O 1
ATOM 633 N N . TYR A 1 78 ? 2.150 1.906 4.150 1.00 96.81 78 TYR A N 1
ATOM 634 C CA . TYR A 1 78 ? 3.354 1.058 4.149 1.00 96.81 78 TYR A CA 1
ATOM 635 C C . TYR A 1 78 ? 4.341 1.468 5.252 1.00 96.81 78 TYR A C 1
ATOM 637 O O . TYR A 1 78 ? 4.927 0.614 5.924 1.00 96.81 78 TYR A O 1
ATOM 645 N N . GLY A 1 79 ? 4.528 2.778 5.438 1.00 96.81 79 GLY A N 1
ATOM 646 C CA . GLY A 1 79 ? 5.388 3.336 6.479 1.00 96.81 79 GLY A CA 1
ATOM 647 C C . GLY A 1 79 ? 4.884 3.036 7.891 1.00 96.81 79 GLY A C 1
ATOM 648 O O . GLY A 1 79 ? 5.651 2.535 8.711 1.00 96.81 79 GLY A O 1
ATOM 649 N N . LEU A 1 80 ? 3.599 3.290 8.154 1.00 97.00 80 LEU A N 1
ATOM 650 C CA . LEU A 1 80 ? 2.941 3.022 9.434 1.00 97.00 80 LEU A CA 1
ATOM 651 C C . LEU A 1 80 ? 2.982 1.541 9.786 1.00 97.00 80 LEU A C 1
ATOM 653 O O . LEU A 1 80 ? 3.402 1.198 10.884 1.00 97.00 80 LEU A O 1
ATOM 657 N N . PHE A 1 81 ? 2.623 0.662 8.848 1.00 97.38 81 PHE A N 1
ATOM 658 C CA . PHE A 1 81 ? 2.727 -0.779 9.051 1.00 97.38 81 PHE A CA 1
ATOM 659 C C . PHE A 1 81 ? 4.147 -1.181 9.457 1.00 97.38 81 PHE A C 1
ATOM 661 O O . PHE A 1 81 ? 4.335 -1.870 10.454 1.00 97.38 81 PHE A O 1
ATOM 668 N N . SER A 1 82 ? 5.154 -0.705 8.718 1.00 97.25 82 SER A N 1
ATOM 669 C CA . SER A 1 82 ? 6.558 -1.025 8.998 1.00 97.25 82 SER A CA 1
ATOM 670 C C . SER A 1 82 ? 7.003 -0.506 10.367 1.00 97.25 82 SER A C 1
ATOM 672 O O . SER A 1 82 ? 7.720 -1.203 11.082 1.00 97.25 82 SER A O 1
ATOM 674 N N . PHE A 1 83 ? 6.561 0.696 10.746 1.00 97.31 83 PHE A N 1
ATOM 675 C CA . PHE A 1 83 ? 6.835 1.273 12.057 1.00 97.31 83 PHE A CA 1
ATOM 676 C C . PHE A 1 83 ? 6.216 0.427 13.174 1.00 97.31 83 PHE A C 1
ATOM 678 O O . PHE A 1 83 ? 6.944 -0.035 14.048 1.00 97.31 83 PHE A O 1
ATOM 685 N N . LEU A 1 84 ? 4.907 0.160 13.110 1.00 97.00 84 LEU A N 1
ATOM 686 C CA . LEU A 1 84 ? 4.187 -0.616 14.124 1.00 97.00 84 LEU A CA 1
ATOM 687 C C . LEU A 1 84 ? 4.731 -2.045 14.237 1.00 97.00 84 LEU A C 1
ATOM 689 O O . LEU A 1 84 ? 4.902 -2.567 15.334 1.00 97.00 84 LEU A O 1
ATOM 693 N N . TYR A 1 85 ? 5.071 -2.665 13.106 1.00 95.00 85 TYR A N 1
ATOM 694 C CA . TYR A 1 85 ? 5.642 -4.008 13.075 1.00 95.00 85 TYR A CA 1
ATOM 695 C C . TYR A 1 85 ? 7.009 -4.084 13.770 1.00 95.00 85 TYR A C 1
ATOM 697 O O . TYR A 1 85 ? 7.284 -5.042 14.486 1.00 95.00 85 TYR A O 1
ATOM 705 N N . VAL A 1 86 ? 7.873 -3.084 13.567 1.00 93.12 86 VAL A N 1
ATOM 706 C CA . VAL A 1 86 ? 9.261 -3.103 14.062 1.00 93.12 86 VAL A CA 1
ATOM 707 C C . VAL A 1 86 ? 9.406 -2.509 15.459 1.00 93.12 86 VAL A C 1
ATOM 709 O O . VAL A 1 86 ? 10.263 -2.953 16.219 1.00 93.12 86 VAL A O 1
ATOM 712 N N . LYS A 1 87 ? 8.654 -1.451 15.767 1.00 92.94 87 LYS A N 1
ATOM 713 C CA . LYS A 1 87 ? 8.837 -0.646 16.982 1.00 92.94 87 LYS A CA 1
ATOM 714 C C . LYS A 1 87 ? 7.823 -0.951 18.072 1.00 92.94 87 LYS A C 1
ATOM 716 O O . LYS A 1 87 ? 8.179 -0.822 19.234 1.00 92.94 87 LYS A O 1
ATOM 721 N N . GLU A 1 88 ? 6.627 -1.399 17.703 1.00 91.62 88 GLU A N 1
ATOM 722 C CA . GLU A 1 88 ? 5.489 -1.492 18.626 1.00 91.62 88 GLU A CA 1
ATOM 723 C C . GLU A 1 88 ? 4.918 -2.921 18.755 1.00 91.62 88 GLU A C 1
ATOM 725 O O . GLU A 1 88 ? 3.896 -3.146 19.401 1.00 91.62 88 GLU A O 1
ATOM 730 N N . ASP A 1 89 ? 5.582 -3.904 18.136 1.00 91.88 89 ASP A N 1
ATOM 731 C CA . ASP A 1 89 ? 5.210 -5.324 18.141 1.00 91.88 89 ASP A CA 1
ATOM 732 C C . ASP A 1 89 ? 3.742 -5.585 17.751 1.00 91.88 89 ASP A C 1
ATOM 734 O O . ASP A 1 89 ? 2.967 -6.219 18.471 1.00 91.88 89 ASP A O 1
ATOM 738 N N . LEU A 1 90 ? 3.376 -5.119 16.550 1.00 94.69 90 LEU A N 1
ATOM 739 C CA . LEU A 1 90 ? 2.056 -5.285 15.915 1.00 94.69 90 LEU A CA 1
ATOM 740 C C . LEU A 1 90 ? 1.456 -6.705 16.002 1.00 94.69 90 LEU A C 1
ATOM 742 O O . LEU A 1 90 ? 0.244 -6.877 15.909 1.00 94.69 90 LEU A O 1
ATOM 746 N N . ARG A 1 91 ? 2.282 -7.741 16.160 1.00 91.81 91 ARG A N 1
ATOM 747 C CA . ARG A 1 91 ? 1.824 -9.139 16.237 1.00 91.81 91 ARG A CA 1
ATOM 748 C C . ARG A 1 91 ? 1.172 -9.482 17.570 1.00 91.81 91 ARG A C 1
ATOM 750 O O . ARG A 1 91 ? 0.313 -10.356 17.594 1.00 91.81 91 ARG A O 1
ATOM 757 N N . ASN A 1 92 ? 1.560 -8.800 18.643 1.00 94.12 92 ASN A N 1
ATOM 758 C CA . ASN A 1 92 ? 1.095 -9.084 20.000 1.00 94.12 92 ASN A CA 1
ATOM 759 C C . ASN A 1 92 ? 0.191 -7.983 20.562 1.00 94.12 92 ASN A C 1
ATOM 761 O O . ASN A 1 92 ? -0.540 -8.230 21.515 1.00 94.12 92 ASN A O 1
ATOM 765 N N . ASN A 1 93 ? 0.201 -6.796 19.954 1.00 96.06 93 ASN A N 1
ATOM 766 C CA . ASN A 1 93 ? -0.579 -5.652 20.407 1.00 96.06 93 ASN A CA 1
ATOM 767 C C . ASN A 1 93 ? -1.539 -5.164 19.318 1.00 96.06 93 ASN A C 1
ATOM 769 O O . ASN A 1 93 ? -1.278 -5.317 18.124 1.00 96.06 93 ASN A O 1
ATOM 773 N N . ILE A 1 94 ? -2.637 -4.547 19.752 1.00 96.31 94 ILE A N 1
ATOM 774 C CA . ILE A 1 94 ? -3.585 -3.832 18.885 1.00 96.31 94 ILE A CA 1
ATOM 775 C C . ILE A 1 94 ? -3.574 -2.324 19.130 1.00 96.31 94 ILE A C 1
ATOM 777 O O . ILE A 1 94 ? -4.094 -1.595 18.296 1.00 96.31 94 ILE A O 1
ATOM 781 N N . GLU A 1 95 ? -3.018 -1.868 20.254 1.00 97.38 95 GLU A N 1
ATOM 782 C CA . GLU A 1 95 ? -2.944 -0.469 20.673 1.00 97.38 95 GLU A CA 1
ATOM 783 C C . GLU A 1 95 ? -1.478 -0.062 20.848 1.00 97.38 95 GLU A C 1
ATOM 785 O O . GLU A 1 95 ? -0.680 -0.813 21.409 1.00 97.38 95 GLU A O 1
ATOM 790 N N . PHE A 1 96 ? -1.128 1.123 20.352 1.00 95.94 96 PHE A N 1
ATOM 791 C CA . PHE A 1 96 ? 0.247 1.589 20.221 1.00 95.94 96 PHE A CA 1
ATOM 792 C C . PHE A 1 96 ? 0.355 3.051 20.632 1.00 95.94 96 PHE A C 1
ATOM 794 O O . PHE A 1 96 ? -0.377 3.906 20.128 1.00 95.94 96 PHE A O 1
ATOM 801 N N . LYS A 1 97 ? 1.313 3.357 21.508 1.00 95.44 97 LYS A N 1
ATOM 802 C CA . LYS A 1 97 ? 1.580 4.722 21.962 1.00 95.44 97 LYS A CA 1
ATOM 803 C C . LYS A 1 97 ? 2.720 5.327 21.145 1.00 95.44 97 LYS A C 1
ATOM 805 O O . LYS A 1 97 ? 3.891 5.154 21.460 1.00 95.44 97 LYS A O 1
ATOM 810 N N . VAL A 1 98 ? 2.372 6.072 20.100 1.00 94.94 98 VAL A N 1
ATOM 811 C CA . VAL A 1 98 ? 3.315 6.538 19.079 1.00 94.94 98 VAL A CA 1
ATOM 812 C C . VAL A 1 98 ? 3.637 8.020 19.250 1.00 94.94 98 VAL A C 1
ATOM 814 O O . VAL A 1 98 ? 2.775 8.881 19.089 1.00 94.94 98 VAL A O 1
ATOM 817 N N . SER A 1 99 ? 4.904 8.348 19.509 1.00 93.94 99 SER A N 1
ATOM 818 C CA . SER A 1 99 ? 5.375 9.737 19.433 1.00 93.94 99 SER A CA 1
ATOM 819 C C . SER A 1 99 ? 5.462 10.200 17.977 1.00 93.94 99 SER A C 1
ATOM 821 O O . SER A 1 99 ? 6.099 9.537 17.152 1.00 93.94 99 SER A O 1
ATOM 823 N N . LEU A 1 100 ? 4.920 11.383 17.669 1.00 91.81 100 LEU A N 1
ATOM 824 C CA . LEU A 1 100 ? 5.022 11.973 16.327 1.00 91.81 100 LEU A CA 1
ATOM 825 C C . LEU A 1 100 ? 6.473 12.211 15.890 1.00 91.81 100 LEU A C 1
ATOM 827 O O . LEU A 1 100 ? 6.796 12.000 14.723 1.00 91.81 100 LEU A O 1
ATOM 831 N N . ASN A 1 101 ? 7.355 12.587 16.821 1.00 92.19 101 ASN A N 1
ATOM 832 C CA . ASN A 1 101 ? 8.789 12.753 16.559 1.00 92.19 101 ASN A CA 1
ATOM 833 C C . ASN A 1 101 ? 9.475 11.413 16.250 1.00 92.19 101 ASN A C 1
ATOM 835 O O . ASN A 1 101 ? 10.345 11.332 15.383 1.00 92.19 101 ASN A O 1
ATOM 839 N N . GLY A 1 102 ? 9.091 10.350 16.964 1.00 93.44 102 GLY A N 1
ATOM 840 C CA . GLY A 1 102 ? 9.610 9.005 16.716 1.00 93.44 102 GLY A CA 1
ATOM 841 C C . GLY A 1 102 ? 9.189 8.483 15.344 1.00 93.44 102 GLY A C 1
ATOM 842 O O . GLY A 1 102 ? 10.021 7.977 14.586 1.00 93.44 102 GLY A O 1
ATOM 843 N N . LEU A 1 103 ? 7.914 8.673 15.002 1.00 94.44 103 LEU A N 1
ATOM 844 C CA . LEU A 1 103 ? 7.365 8.271 13.715 1.00 94.44 103 LEU A CA 1
ATOM 845 C C . LEU A 1 103 ? 7.973 9.076 12.560 1.00 94.44 103 LEU A C 1
ATOM 847 O O . LEU A 1 103 ? 8.420 8.487 11.579 1.00 94.44 103 LEU A O 1
ATOM 851 N N . SER A 1 104 ? 8.054 10.404 12.676 1.00 94.19 104 SER A N 1
ATOM 852 C CA . SER A 1 104 ? 8.621 11.262 11.628 1.00 94.19 104 SER A CA 1
ATOM 853 C C . SER A 1 104 ? 10.082 10.918 11.329 1.00 94.19 104 SER A C 1
ATOM 855 O O . SER A 1 104 ? 10.455 10.776 10.164 1.00 94.19 104 SER A O 1
ATOM 857 N N . LYS A 1 105 ? 10.884 10.665 12.373 1.00 94.19 105 LYS A N 1
ATOM 858 C CA . LYS A 1 105 ? 12.276 10.214 12.249 1.00 94.19 105 LYS A CA 1
ATOM 859 C C . LYS A 1 105 ? 12.393 8.847 11.576 1.00 94.19 105 LYS A C 1
ATOM 861 O O . LYS A 1 105 ? 13.306 8.640 10.784 1.00 94.19 105 LYS A O 1
ATOM 866 N N . TYR A 1 106 ? 11.500 7.905 11.883 1.00 94.88 106 TYR A N 1
ATOM 867 C CA . TYR A 1 106 ? 11.510 6.587 11.243 1.00 94.88 106 TYR A CA 1
ATOM 868 C C . TYR A 1 106 ? 11.162 6.668 9.751 1.00 94.88 106 TYR A C 1
ATOM 870 O O . TYR A 1 106 ? 11.788 5.998 8.928 1.00 94.88 106 TYR A O 1
ATOM 878 N N . LEU A 1 107 ? 10.181 7.502 9.405 1.00 94.00 107 LEU A N 1
ATOM 879 C CA . LEU A 1 107 ? 9.713 7.711 8.034 1.00 94.00 107 LEU A CA 1
ATOM 880 C C . LEU A 1 107 ? 10.606 8.659 7.215 1.00 94.00 107 LEU A C 1
ATOM 882 O O . LEU A 1 107 ? 10.380 8.802 6.016 1.00 94.00 107 LEU A O 1
ATOM 886 N N . ASP A 1 108 ? 11.596 9.289 7.854 1.00 92.25 108 ASP A N 1
ATOM 887 C CA . ASP A 1 108 ? 12.462 10.326 7.281 1.00 92.25 108 ASP A CA 1
ATOM 888 C C . ASP A 1 108 ? 11.658 11.471 6.636 1.00 92.25 108 ASP A C 1
ATOM 890 O O . ASP A 1 108 ? 11.874 11.877 5.491 1.00 92.25 108 ASP A O 1
ATOM 894 N N . VAL A 1 109 ? 10.663 11.970 7.377 1.00 91.56 109 VAL A N 1
ATOM 895 C CA . VAL A 1 109 ? 9.843 13.120 6.978 1.00 91.56 109 VAL A CA 1
ATOM 896 C C . VAL A 1 109 ? 10.003 14.253 7.983 1.00 91.56 109 VAL A C 1
ATOM 898 O O . VAL A 1 109 ? 9.965 14.041 9.194 1.00 91.56 109 VAL A O 1
ATOM 901 N N . SER A 1 110 ? 10.165 15.479 7.491 1.00 87.62 110 SER A N 1
ATOM 902 C CA . SER A 1 110 ? 10.168 16.664 8.346 1.00 87.62 110 SER A CA 1
ATOM 903 C C . SER A 1 110 ? 8.743 17.012 8.769 1.00 87.62 110 SER A C 1
ATOM 905 O O . SER A 1 110 ? 7.837 17.021 7.941 1.00 87.62 110 SER A O 1
ATOM 907 N N . ILE A 1 111 ? 8.540 17.325 10.047 1.00 84.38 111 ILE A N 1
ATOM 908 C CA . ILE A 1 111 ? 7.263 17.808 10.600 1.00 84.38 111 ILE A CA 1
ATOM 909 C C . ILE A 1 111 ? 7.422 19.258 11.089 1.00 84.38 111 ILE A C 1
ATOM 911 O O . ILE A 1 111 ? 8.534 19.680 11.398 1.00 84.38 111 ILE A O 1
ATOM 915 N N . GLY A 1 112 ? 6.335 20.038 11.114 1.00 77.19 112 GLY A N 1
ATOM 916 C CA . GLY A 1 112 ? 6.330 21.461 11.498 1.00 77.19 112 GLY A CA 1
ATOM 917 C C . GLY A 1 112 ? 5.406 22.310 10.614 1.00 77.19 112 GLY A C 1
ATOM 918 O O . GLY A 1 112 ? 4.689 21.762 9.784 1.00 77.19 112 GLY A O 1
ATOM 919 N N . VAL A 1 113 ? 5.452 23.644 10.750 1.00 71.50 113 VAL A N 1
ATOM 920 C CA . VAL A 1 113 ? 4.534 24.595 10.067 1.00 71.50 113 VAL A CA 1
ATOM 921 C C . VAL A 1 113 ? 4.526 24.441 8.539 1.00 71.50 113 VAL A C 1
ATOM 923 O O . VAL A 1 113 ? 3.477 24.521 7.916 1.00 71.50 113 VAL A O 1
ATOM 926 N N . ASN A 1 114 ? 5.689 24.160 7.946 1.00 78.38 114 ASN A N 1
ATOM 927 C CA . ASN A 1 114 ? 5.849 23.885 6.510 1.00 78.38 114 ASN A CA 1
ATOM 928 C C . ASN A 1 114 ? 6.243 22.421 6.239 1.00 78.38 114 ASN A C 1
ATOM 930 O O . ASN A 1 114 ? 6.760 22.093 5.170 1.00 78.38 114 ASN A O 1
ATOM 934 N N . GLY A 1 115 ? 6.104 21.563 7.252 1.00 80.81 115 GLY A N 1
ATOM 935 C CA . GLY A 1 115 ? 6.493 20.163 7.197 1.00 80.81 115 GLY A CA 1
ATOM 936 C C . GLY A 1 115 ? 5.424 19.283 6.556 1.00 80.81 115 GLY A C 1
ATOM 937 O O . GLY A 1 115 ? 4.349 19.723 6.159 1.00 80.81 115 GLY A O 1
ATOM 938 N N . TYR A 1 116 ? 5.730 17.998 6.471 1.00 85.12 116 TYR A N 1
ATOM 939 C CA . TYR A 1 116 ? 4.766 16.965 6.146 1.00 85.12 116 TYR A CA 1
ATOM 940 C C . TYR A 1 116 ? 3.673 16.936 7.222 1.00 85.12 116 TYR A C 1
ATOM 942 O O . TYR A 1 116 ? 3.972 16.692 8.393 1.00 85.12 116 TYR A O 1
ATOM 950 N N . ASP A 1 117 ? 2.418 17.162 6.826 1.00 90.00 117 ASP A N 1
ATOM 951 C CA . ASP A 1 117 ? 1.255 17.048 7.714 1.00 90.00 117 ASP A CA 1
ATOM 952 C C . ASP A 1 117 ? 0.989 15.579 8.067 1.00 90.00 117 ASP A C 1
ATOM 954 O O . ASP A 1 117 ? 0.110 14.910 7.526 1.00 90.00 117 ASP A O 1
ATOM 958 N N . LEU A 1 118 ? 1.836 15.039 8.940 1.00 91.31 118 LEU A N 1
ATOM 959 C CA . LEU A 1 118 ? 1.772 13.649 9.353 1.00 91.31 118 LEU A CA 1
ATOM 960 C C . LEU A 1 118 ? 0.480 13.389 10.129 1.00 91.31 118 LEU A C 1
ATOM 962 O O . LEU A 1 118 ? -0.204 12.412 9.851 1.00 91.31 118 LEU A O 1
ATOM 966 N N . ARG A 1 119 ? 0.116 14.286 11.050 1.00 90.12 119 ARG A N 1
ATOM 967 C CA . ARG A 1 119 ? -1.073 14.139 11.897 1.00 90.12 119 ARG A CA 1
ATOM 968 C C . ARG A 1 119 ? -2.353 14.124 11.060 1.00 90.12 119 ARG A C 1
ATOM 970 O O . ARG A 1 119 ? -3.099 13.151 11.137 1.00 90.12 119 ARG A O 1
ATOM 977 N N . GLY A 1 120 ? -2.566 15.136 10.217 1.00 91.31 120 GLY A N 1
ATOM 978 C CA . GLY A 1 120 ? -3.766 15.233 9.386 1.00 91.31 120 GLY A CA 1
ATOM 979 C C . GLY A 1 120 ? -3.877 14.112 8.353 1.00 91.31 120 GLY A C 1
ATOM 980 O O . GLY A 1 120 ? -4.975 13.689 8.010 1.00 91.31 120 GLY A O 1
ATOM 981 N N . LYS A 1 121 ? -2.756 13.556 7.882 1.00 93.75 121 LYS A N 1
ATOM 982 C CA . LYS A 1 121 ? -2.784 12.399 6.974 1.00 93.75 121 LYS A CA 1
ATOM 983 C C . LYS A 1 121 ? -3.102 11.085 7.675 1.00 93.75 121 LYS A C 1
ATOM 985 O O . LYS A 1 121 ? -3.826 10.278 7.104 1.00 93.75 121 LYS A O 1
ATOM 990 N N . ILE A 1 122 ? -2.583 10.859 8.885 1.00 94.38 122 ILE A N 1
ATOM 991 C CA . ILE A 1 122 ? -2.910 9.651 9.659 1.00 94.38 122 ILE A CA 1
ATOM 992 C C . ILE A 1 122 ? -4.386 9.697 10.080 1.00 94.38 122 ILE A C 1
ATOM 994 O O . ILE A 1 122 ? -5.069 8.681 9.987 1.00 94.38 122 ILE A O 1
ATOM 998 N N . SER A 1 123 ? -4.913 10.868 10.459 1.00 92.69 123 SER A N 1
ATOM 999 C CA . SER A 1 123 ? -6.318 11.000 10.867 1.00 92.69 123 SER A CA 1
ATOM 1000 C C . SER A 1 123 ? -7.317 10.653 9.760 1.00 92.69 123 SER A C 1
ATOM 1002 O O . SER A 1 123 ? -8.398 10.165 10.073 1.00 92.69 123 SER A O 1
ATOM 1004 N N . LYS A 1 124 ? -6.955 10.786 8.475 1.00 93.75 124 LYS A N 1
ATOM 1005 C CA . LYS A 1 124 ? -7.792 10.313 7.354 1.00 93.75 124 LYS A CA 1
ATOM 1006 C C . LYS A 1 124 ? -8.066 8.806 7.398 1.00 93.75 124 LYS A C 1
ATOM 1008 O O . LYS A 1 124 ? -9.091 8.368 6.884 1.00 93.75 124 LYS A O 1
ATOM 1013 N N . PHE A 1 125 ? -7.179 8.005 7.993 1.00 95.88 125 PHE A N 1
ATOM 1014 C CA . PHE A 1 125 ? -7.338 6.548 8.052 1.00 95.88 125 PHE A CA 1
ATOM 1015 C C . PHE A 1 125 ? -8.432 6.089 9.025 1.00 95.88 125 PHE A C 1
ATOM 1017 O O . PHE A 1 125 ? -8.841 4.934 8.948 1.00 95.88 125 PHE A O 1
ATOM 1024 N N . THR A 1 126 ? -8.952 6.972 9.887 1.00 94.62 126 THR A N 1
ATOM 1025 C CA . THR A 1 126 ? -10.036 6.630 10.830 1.00 94.62 126 THR A CA 1
ATOM 1026 C C . THR A 1 126 ? -11.389 6.414 10.162 1.00 94.62 126 THR A C 1
ATOM 1028 O O . THR A 1 126 ? -12.261 5.766 10.732 1.00 94.62 126 THR A O 1
ATOM 1031 N N . LYS A 1 127 ? -11.557 6.918 8.935 1.00 93.94 127 LYS A N 1
ATOM 1032 C CA . LYS A 1 127 ? -12.761 6.725 8.115 1.00 93.94 127 LYS A CA 1
ATOM 1033 C C . LYS A 1 127 ? -12.705 5.482 7.222 1.00 93.94 127 LYS A C 1
ATOM 1035 O O . LYS A 1 127 ? -13.607 5.253 6.425 1.00 93.94 127 LYS A O 1
ATOM 1040 N N . MET A 1 128 ? -11.624 4.710 7.306 1.00 96.69 128 MET A N 1
ATOM 1041 C CA . MET A 1 128 ? -11.394 3.549 6.452 1.00 96.69 128 MET A CA 1
ATOM 1042 C C . MET A 1 128 ? -11.581 2.260 7.239 1.00 96.69 128 MET A C 1
ATOM 1044 O O . MET A 1 128 ? -11.346 2.20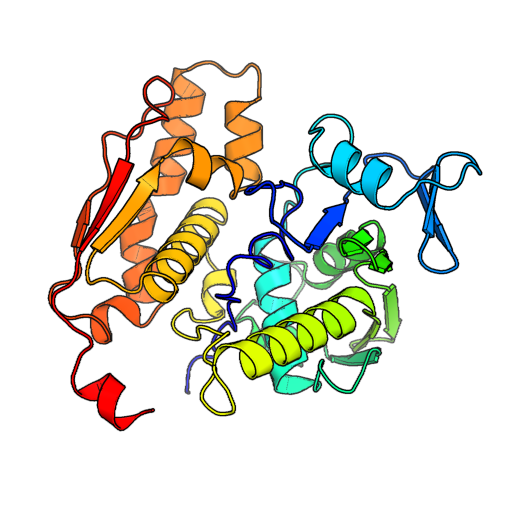0 8.447 1.00 96.69 128 MET A O 1
ATOM 1048 N N . TYR A 1 129 ? -11.925 1.199 6.524 1.00 97.69 129 TYR A N 1
ATOM 1049 C CA . TYR A 1 129 ? -12.134 -0.127 7.076 1.00 97.69 129 TYR A CA 1
ATOM 1050 C C . TYR A 1 129 ? -11.197 -1.118 6.406 1.00 97.69 129 TYR A C 1
ATOM 1052 O O . TYR A 1 129 ? -11.012 -1.103 5.194 1.00 97.69 129 TYR A O 1
ATOM 1060 N N . GLY A 1 130 ? -10.593 -1.992 7.193 1.00 97.69 130 GLY A N 1
ATOM 1061 C CA . GLY A 1 130 ? -9.910 -3.162 6.685 1.00 97.69 130 GLY A CA 1
ATOM 1062 C C . GLY A 1 130 ? -10.881 -4.331 6.589 1.00 97.69 130 GLY A C 1
ATOM 1063 O O . GLY A 1 130 ? -11.549 -4.673 7.563 1.00 97.69 130 GLY A O 1
ATOM 1064 N N . VAL A 1 131 ? -10.954 -4.944 5.417 1.00 97.25 131 VAL A N 1
ATOM 1065 C CA . VAL A 1 131 ? -11.804 -6.102 5.141 1.00 97.25 131 VAL A CA 1
ATOM 1066 C C . VAL A 1 131 ? -10.901 -7.318 5.055 1.00 97.25 131 VAL A C 1
ATOM 1068 O O . VAL A 1 131 ? -9.907 -7.295 4.327 1.00 97.25 131 VAL A O 1
ATOM 1071 N N . ILE A 1 132 ? -11.217 -8.361 5.818 1.00 96.81 132 ILE A N 1
ATOM 1072 C CA . ILE A 1 132 ? -10.508 -9.636 5.785 1.00 96.81 132 ILE A CA 1
ATOM 1073 C C . ILE A 1 132 ? -11.499 -10.710 5.353 1.00 96.81 132 ILE A C 1
ATOM 1075 O O . ILE A 1 132 ? -12.494 -10.963 6.039 1.00 96.81 132 ILE A O 1
ATOM 1079 N N . ASP A 1 133 ? -11.197 -11.336 4.221 1.00 94.12 133 ASP A N 1
ATOM 1080 C CA . ASP A 1 133 ? -12.001 -12.387 3.615 1.00 94.12 133 ASP A CA 1
ATOM 1081 C C . ASP A 1 133 ? -12.295 -13.508 4.623 1.00 94.12 133 ASP A C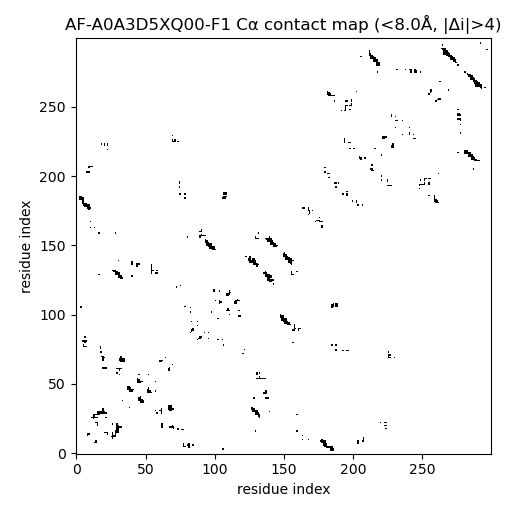 1
ATOM 1083 O O . ASP A 1 133 ? -11.412 -13.932 5.376 1.00 94.12 133 ASP A O 1
ATOM 1087 N N . ASN A 1 134 ? -13.550 -13.962 4.648 1.00 91.19 134 ASN A N 1
ATOM 1088 C CA . ASN A 1 134 ? -14.067 -14.986 5.560 1.00 91.19 134 ASN A CA 1
ATOM 1089 C C . ASN A 1 134 ? -13.884 -14.708 7.071 1.00 91.19 134 ASN A C 1
ATOM 1091 O O . ASN A 1 134 ? -14.092 -15.607 7.886 1.00 91.19 134 ASN A O 1
ATOM 1095 N N . ILE A 1 135 ? -13.491 -13.492 7.470 1.00 95.38 135 ILE A N 1
ATOM 1096 C CA . ILE A 1 135 ? -13.206 -13.153 8.874 1.00 95.38 135 ILE A CA 1
ATOM 1097 C C . ILE A 1 135 ? -14.056 -11.982 9.356 1.00 95.38 135 ILE A C 1
ATOM 1099 O O . ILE A 1 135 ? -14.697 -12.097 10.398 1.00 95.38 135 ILE A O 1
ATOM 1103 N N . GLY A 1 136 ? -14.061 -10.858 8.641 1.00 96.25 136 GLY A N 1
ATOM 1104 C CA . GLY A 1 136 ? -14.827 -9.691 9.073 1.00 96.25 136 GLY A CA 1
ATOM 1105 C C . GLY A 1 136 ? -14.296 -8.364 8.557 1.00 96.25 136 GLY A C 1
ATOM 1106 O O . GLY A 1 136 ? -13.308 -8.296 7.820 1.00 96.25 136 GLY A O 1
ATOM 1107 N N . VAL A 1 137 ? -14.968 -7.301 8.985 1.00 97.56 137 VAL A N 1
ATOM 1108 C CA . VAL A 1 137 ? -14.601 -5.914 8.701 1.00 97.56 137 VAL A CA 1
ATOM 1109 C C . VAL A 1 137 ? -14.192 -5.242 10.000 1.00 97.56 137 VAL A C 1
ATOM 1111 O O . VAL A 1 137 ? -14.863 -5.391 11.015 1.00 97.56 137 VAL A O 1
ATOM 1114 N N . PHE A 1 138 ? -13.100 -4.492 9.971 1.00 97.38 138 PHE A N 1
ATOM 1115 C CA . PHE A 1 138 ? -12.534 -3.829 11.141 1.00 97.38 138 PHE A CA 1
ATOM 1116 C C . PHE A 1 138 ? -12.224 -2.374 10.792 1.00 97.38 138 PHE A C 1
ATOM 1118 O O . PHE A 1 138 ? -11.851 -2.104 9.648 1.00 97.38 138 PHE A O 1
ATOM 1125 N N . PRO A 1 139 ? -12.298 -1.422 11.736 1.00 96.50 139 PRO A N 1
ATOM 1126 C CA . PRO A 1 139 ? -11.698 -0.110 11.529 1.00 96.50 139 PRO A CA 1
ATOM 1127 C C . PRO A 1 139 ? -10.228 -0.275 11.126 1.00 96.50 139 PRO A C 1
ATOM 1129 O O . PRO A 1 139 ? -9.493 -1.065 11.730 1.00 96.50 139 PRO A O 1
ATOM 1132 N N . LEU A 1 140 ? -9.791 0.449 10.092 1.00 97.12 140 LEU A N 1
ATOM 1133 C CA . LEU A 1 140 ? -8.390 0.420 9.679 1.00 97.12 140 LEU A CA 1
ATOM 1134 C C . LEU A 1 140 ? -7.514 0.921 10.829 1.00 97.12 140 LEU A C 1
ATOM 1136 O O . LEU A 1 140 ? -6.533 0.267 11.189 1.00 97.12 140 LEU A O 1
ATOM 1140 N N . MET A 1 141 ? -7.888 2.062 11.410 1.00 95.44 141 MET A N 1
ATOM 1141 C CA . MET A 1 141 ? -7.268 2.637 12.598 1.00 95.44 141 MET A CA 1
ATOM 1142 C C . MET A 1 141 ? -8.280 3.440 13.415 1.00 95.44 141 MET A C 1
ATOM 1144 O O . MET A 1 141 ? -9.108 4.154 12.865 1.00 95.44 141 MET A O 1
ATOM 1148 N N . GLU A 1 142 ? -8.138 3.401 14.729 1.00 95.56 142 GLU A N 1
ATOM 1149 C CA . GLU A 1 142 ? -8.718 4.356 15.668 1.00 95.56 142 GLU A CA 1
ATOM 1150 C C . GLU A 1 142 ? -7.577 5.188 16.253 1.00 95.56 142 GLU A C 1
ATOM 1152 O O . GLU A 1 142 ? -6.482 4.672 16.493 1.00 95.56 142 GLU A O 1
ATOM 1157 N N . ILE A 1 143 ? -7.804 6.486 16.444 1.00 95.25 143 ILE A N 1
ATOM 1158 C CA . ILE A 1 143 ? -6.759 7.409 16.890 1.00 95.25 143 ILE A CA 1
ATOM 1159 C C . ILE A 1 143 ? -7.304 8.265 18.018 1.00 95.25 143 ILE A C 1
ATOM 1161 O O . ILE A 1 143 ? -8.314 8.948 17.854 1.00 95.25 143 ILE A O 1
ATOM 1165 N N . GLN A 1 144 ? -6.595 8.265 19.142 1.00 94.19 144 GLN A N 1
ATOM 1166 C CA . GLN A 1 144 ? -6.789 9.233 20.213 1.00 94.19 144 GLN A CA 1
ATOM 1167 C C . GLN A 1 144 ? -5.545 10.108 20.320 1.00 94.19 144 GLN A C 1
ATOM 1169 O O . GLN A 1 144 ? -4.415 9.619 20.398 1.00 94.19 144 GLN A O 1
ATOM 1174 N N . GLU A 1 145 ? -5.750 11.419 20.314 1.00 88.19 145 GLU A N 1
ATOM 1175 C CA . GLU A 1 145 ? -4.658 12.380 20.377 1.00 88.19 145 GLU A CA 1
ATOM 1176 C C . GLU A 1 145 ? -4.371 12.785 21.824 1.00 88.19 145 GLU A C 1
ATOM 1178 O O . GLU A 1 145 ? -5.271 13.174 22.567 1.00 88.19 145 GLU A O 1
ATOM 1183 N N . GLN A 1 146 ? -3.098 12.726 22.218 1.00 87.88 146 GLN A N 1
ATOM 1184 C CA . GLN A 1 146 ? -2.621 13.183 23.521 1.00 87.88 146 GLN A CA 1
ATOM 1185 C C . GLN A 1 146 ? -1.309 13.956 23.346 1.00 87.88 146 GLN A C 1
ATOM 1187 O O . GLN A 1 146 ? -0.230 13.364 23.276 1.00 87.88 146 GLN A O 1
ATOM 1192 N N . LEU A 1 147 ? -1.389 15.291 23.285 1.00 83.44 147 LEU A N 1
ATOM 1193 C CA . LEU A 1 147 ? -0.234 16.179 23.068 1.00 83.44 147 LEU A CA 1
ATOM 1194 C C . LEU A 1 147 ? 0.576 15.754 21.815 1.00 83.44 147 LEU A C 1
ATOM 1196 O O . LEU A 1 147 ? 0.034 15.727 20.707 1.00 83.44 147 LEU A O 1
ATOM 1200 N N . ASP A 1 148 ? 1.851 15.387 21.988 1.00 84.56 148 ASP A N 1
ATOM 1201 C CA . ASP A 1 148 ? 2.778 14.927 20.935 1.00 84.56 148 ASP A CA 1
ATOM 1202 C C . ASP A 1 148 ? 2.737 13.411 20.677 1.00 84.56 148 ASP A C 1
ATOM 1204 O O . ASP A 1 148 ? 3.590 12.848 19.978 1.00 84.56 148 ASP A O 1
ATOM 1208 N N . THR A 1 149 ? 1.755 12.735 21.267 1.00 91.50 149 THR A N 1
ATOM 1209 C CA . THR A 1 149 ? 1.564 11.293 21.174 1.00 91.50 149 THR A CA 1
ATOM 1210 C C . THR A 1 149 ? 0.226 10.975 20.521 1.00 91.50 149 THR A C 1
ATOM 1212 O O . THR A 1 149 ? -0.795 11.600 20.807 1.00 91.50 149 THR A O 1
ATOM 1215 N N . LEU A 1 150 ? 0.236 9.974 19.649 1.00 93.94 150 LEU A N 1
ATOM 1216 C CA . LEU A 1 150 ? -0.953 9.333 19.113 1.00 93.94 150 LEU A CA 1
ATOM 1217 C C . LEU A 1 150 ? -1.110 7.976 19.795 1.00 93.94 150 LEU A C 1
ATOM 1219 O O . LEU A 1 150 ? -0.178 7.173 19.782 1.00 93.94 150 LEU A O 1
ATOM 1223 N N . ILE A 1 151 ? -2.279 7.712 20.366 1.00 95.81 151 ILE A N 1
ATOM 1224 C CA . ILE A 1 151 ? -2.687 6.348 20.695 1.00 95.81 151 ILE A CA 1
ATOM 1225 C C . ILE A 1 151 ? -3.381 5.814 19.450 1.00 95.81 151 ILE A C 1
ATOM 1227 O O . ILE A 1 151 ? -4.467 6.270 19.097 1.00 95.81 151 ILE A O 1
ATOM 1231 N N . ILE A 1 152 ? -2.708 4.906 18.751 1.00 96.56 152 ILE A N 1
ATOM 1232 C CA . ILE A 1 152 ? -3.215 4.271 17.537 1.00 96.56 152 ILE A CA 1
ATOM 1233 C C . ILE A 1 152 ? -3.695 2.881 17.917 1.00 96.56 152 ILE A C 1
ATOM 1235 O O . ILE A 1 152 ? -2.917 2.097 18.454 1.00 96.56 152 ILE A O 1
ATOM 1239 N N . ARG A 1 153 ? -4.938 2.547 17.584 1.00 97.31 153 ARG A N 1
ATOM 1240 C CA . ARG A 1 153 ? -5.470 1.192 17.707 1.00 97.31 153 ARG A CA 1
ATOM 1241 C C . ARG A 1 153 ? -5.812 0.641 16.325 1.00 97.31 153 ARG A C 1
ATOM 1243 O O . ARG A 1 153 ? -6.475 1.309 15.543 1.00 97.31 153 ARG A O 1
ATOM 1250 N N . SER A 1 154 ? -5.335 -0.555 15.986 1.00 97.38 154 SER A N 1
ATOM 1251 C CA . SER A 1 154 ? -5.599 -1.192 14.688 1.00 97.38 154 SER A CA 1
ATOM 1252 C C . SER A 1 154 ? -5.724 -2.704 14.820 1.00 97.38 154 SER A C 1
ATOM 1254 O O . SER A 1 154 ? -4.745 -3.452 14.772 1.00 97.38 154 SER A O 1
ATOM 1256 N N . GLU A 1 155 ? -6.964 -3.166 14.947 1.00 96.56 155 GLU A N 1
ATOM 1257 C CA . GLU A 1 155 ? -7.271 -4.593 14.973 1.00 96.56 155 GLU A CA 1
ATOM 1258 C C . GLU A 1 155 ? -7.056 -5.248 13.602 1.00 96.56 155 GLU A C 1
ATOM 1260 O O . GLU A 1 155 ? -6.541 -6.364 13.520 1.00 96.56 155 GLU A O 1
ATOM 1265 N N . TYR A 1 156 ? -7.358 -4.526 12.517 1.00 97.81 156 TYR A N 1
ATOM 1266 C CA . TYR A 1 156 ? -7.112 -4.986 11.153 1.00 97.81 156 TYR A CA 1
ATOM 1267 C C . TYR A 1 156 ? -5.640 -5.348 10.914 1.00 97.81 156 TYR A C 1
ATOM 1269 O O . TYR A 1 156 ? -5.336 -6.474 10.514 1.00 97.81 156 TYR A O 1
ATOM 1277 N N . LEU A 1 157 ? -4.713 -4.415 11.174 1.00 97.62 157 LEU A N 1
ATOM 1278 C CA . LEU A 1 157 ? -3.291 -4.635 10.898 1.00 97.62 157 LEU A CA 1
ATOM 1279 C C . LEU A 1 157 ? -2.713 -5.759 11.760 1.00 97.62 157 LEU A C 1
ATOM 1281 O O . LEU A 1 157 ? -1.907 -6.551 11.267 1.00 97.62 157 LEU A O 1
ATOM 1285 N N . HIS A 1 158 ? -3.145 -5.858 13.018 1.00 97.44 158 HIS A N 1
ATOM 1286 C CA . HIS A 1 158 ? -2.779 -6.952 13.911 1.00 97.44 158 HIS A CA 1
ATOM 1287 C C . HIS A 1 158 ? -3.237 -8.310 13.355 1.00 97.44 158 HIS A C 1
ATOM 1289 O O . HIS A 1 158 ? -2.425 -9.221 13.166 1.00 97.44 158 HIS A O 1
ATOM 1295 N N . ARG A 1 159 ? -4.529 -8.439 13.020 1.00 97.38 159 ARG A N 1
ATOM 1296 C CA . ARG A 1 159 ? -5.111 -9.688 12.503 1.00 97.38 159 ARG A CA 1
ATOM 1297 C C . ARG A 1 159 ? -4.466 -10.111 11.191 1.00 97.38 159 ARG A C 1
ATOM 1299 O O . ARG A 1 159 ? -4.017 -11.249 11.079 1.00 97.38 159 ARG A O 1
ATOM 1306 N N . VAL A 1 160 ? -4.355 -9.200 10.224 1.00 96.81 160 VAL A N 1
ATOM 1307 C CA . VAL A 1 160 ? -3.715 -9.485 8.931 1.00 96.81 160 VAL A CA 1
ATOM 1308 C C . VAL A 1 160 ? -2.258 -9.910 9.115 1.00 96.81 160 VAL A C 1
ATOM 1310 O O . VAL A 1 160 ? -1.824 -10.867 8.477 1.00 96.81 160 VAL A O 1
ATOM 1313 N N . SER A 1 161 ? -1.510 -9.275 10.023 1.00 95.75 161 SER A N 1
ATOM 1314 C CA . SER A 1 161 ? -0.122 -9.668 10.314 1.00 95.75 161 SER A CA 1
ATOM 1315 C C . SER A 1 161 ? -0.019 -11.103 10.828 1.00 95.75 161 SER A C 1
ATOM 1317 O O . SER A 1 161 ? 0.839 -11.860 10.372 1.00 95.75 161 SER A O 1
ATOM 1319 N N . ASN A 1 162 ? -0.911 -11.496 11.739 1.00 95.75 162 ASN A N 1
ATOM 1320 C CA . ASN A 1 162 ? -0.938 -12.848 12.293 1.00 95.75 162 ASN A CA 1
ATOM 1321 C C . ASN A 1 162 ? -1.414 -13.892 11.272 1.00 95.75 162 ASN A C 1
ATOM 1323 O O . ASN A 1 162 ? -0.860 -14.989 11.213 1.00 95.75 162 ASN A O 1
ATOM 1327 N N . LEU A 1 163 ? -2.363 -13.549 10.397 1.00 96.06 163 LEU A N 1
ATOM 1328 C CA . LEU A 1 163 ? -2.780 -14.418 9.290 1.00 96.06 163 LEU A CA 1
ATOM 1329 C C . LEU A 1 163 ? -1.652 -14.644 8.278 1.00 96.06 163 LEU A C 1
ATOM 1331 O O . LEU A 1 163 ? -1.412 -15.779 7.863 1.00 96.06 163 LEU A O 1
ATOM 1335 N N . ILE A 1 164 ? -0.922 -13.583 7.922 1.00 94.75 164 ILE A N 1
ATOM 1336 C CA . ILE A 1 164 ? 0.267 -13.660 7.066 1.00 94.75 164 ILE A CA 1
ATOM 1337 C C . ILE A 1 164 ? 1.318 -14.569 7.702 1.00 94.75 164 ILE A C 1
ATOM 1339 O O . ILE A 1 164 ? 1.846 -15.445 7.019 1.00 94.75 164 ILE A O 1
ATOM 1343 N N . LEU A 1 165 ? 1.615 -14.377 8.991 1.00 92.56 165 LEU A N 1
ATOM 1344 C CA . LEU A 1 165 ? 2.593 -15.183 9.721 1.00 92.56 165 LEU A CA 1
ATOM 1345 C C . LEU A 1 165 ? 2.197 -16.665 9.733 1.00 92.56 165 LEU A C 1
ATOM 1347 O O . LEU A 1 165 ? 3.008 -17.515 9.366 1.00 92.56 165 LEU A O 1
ATOM 1351 N N . ASN A 1 166 ? 0.948 -16.967 10.086 1.00 93.06 166 ASN A N 1
ATOM 1352 C CA . ASN A 1 166 ? 0.434 -18.334 10.135 1.00 93.06 166 ASN A CA 1
ATOM 1353 C C . ASN A 1 166 ? 0.457 -18.999 8.754 1.00 93.06 166 ASN A C 1
ATOM 1355 O O . ASN A 1 166 ? 0.908 -20.134 8.619 1.00 93.06 166 ASN A O 1
ATOM 1359 N N . GLU A 1 167 ? 0.025 -18.299 7.702 1.00 93.44 167 GLU A N 1
ATOM 1360 C CA . GLU A 1 167 ? 0.074 -18.834 6.339 1.00 93.44 167 GLU A CA 1
ATOM 1361 C C . GLU A 1 167 ? 1.514 -19.061 5.867 1.00 93.44 167 GLU A C 1
ATOM 1363 O O . GLU A 1 167 ? 1.814 -20.079 5.237 1.00 93.44 167 GLU A O 1
ATOM 1368 N N . ALA A 1 168 ? 2.418 -18.133 6.182 1.00 91.38 168 ALA A N 1
ATOM 1369 C CA . ALA A 1 168 ? 3.829 -18.259 5.858 1.00 91.38 168 ALA A CA 1
ATOM 1370 C C . ALA A 1 168 ? 4.443 -19.488 6.543 1.00 91.38 168 ALA A C 1
ATOM 1372 O O . ALA A 1 168 ? 5.092 -20.294 5.872 1.00 91.38 168 ALA A O 1
ATOM 1373 N N . PHE A 1 169 ? 4.189 -19.653 7.843 1.00 90.50 169 PHE A N 1
ATOM 1374 C CA . PHE A 1 169 ? 4.659 -20.784 8.637 1.00 90.50 169 PHE A CA 1
ATOM 1375 C C . PHE A 1 169 ? 4.093 -22.112 8.123 1.00 90.50 169 PHE A C 1
ATOM 1377 O O . PHE A 1 169 ? 4.853 -23.036 7.850 1.00 90.50 169 PHE A O 1
ATOM 1384 N N . ASN A 1 170 ? 2.786 -22.192 7.869 1.00 90.50 170 ASN A N 1
ATOM 1385 C CA . ASN A 1 170 ? 2.155 -23.409 7.350 1.00 90.50 170 ASN A CA 1
ATOM 1386 C C . ASN A 1 170 ? 2.700 -23.815 5.973 1.00 90.50 170 ASN A C 1
ATOM 1388 O O . ASN A 1 170 ? 2.774 -24.999 5.651 1.00 90.50 170 ASN A O 1
ATOM 1392 N N . LYS A 1 171 ? 3.080 -22.839 5.142 1.00 88.00 171 LYS A N 1
ATOM 1393 C CA . LYS A 1 171 ? 3.539 -23.091 3.773 1.00 88.00 171 LYS A CA 1
ATOM 1394 C C . LYS A 1 171 ? 5.041 -23.344 3.656 1.00 88.00 171 LYS A C 1
ATOM 1396 O O . LYS A 1 171 ? 5.460 -24.054 2.741 1.00 88.00 171 LYS A O 1
ATOM 1401 N N . TYR A 1 172 ? 5.851 -22.725 4.512 1.00 85.94 172 TYR A N 1
ATOM 1402 C CA . TYR A 1 172 ? 7.312 -22.701 4.368 1.00 85.94 172 TYR A CA 1
ATOM 1403 C C . TYR A 1 172 ? 8.083 -23.009 5.667 1.00 85.94 172 TYR A C 1
ATOM 1405 O O . TYR A 1 172 ? 9.315 -23.017 5.645 1.00 85.94 172 TYR A O 1
ATOM 1413 N N . GLY A 1 173 ? 7.393 -23.265 6.781 1.00 86.19 173 GLY A N 1
ATOM 1414 C CA . GLY A 1 173 ? 7.978 -23.527 8.098 1.0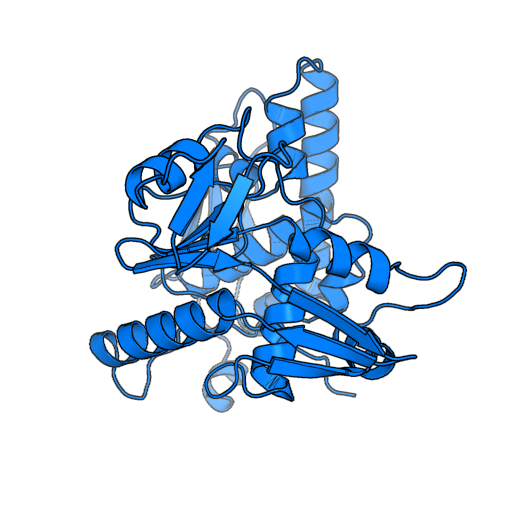0 86.19 173 GLY A CA 1
ATOM 1415 C C . GLY A 1 173 ? 8.659 -22.308 8.726 1.00 86.19 173 GLY A C 1
ATOM 1416 O O . GLY A 1 173 ? 8.397 -21.162 8.367 1.00 86.19 173 GLY A O 1
ATOM 1417 N N . GLU A 1 174 ? 9.595 -22.552 9.643 1.00 76.12 174 GLU A N 1
ATOM 1418 C CA . GLU A 1 174 ? 10.340 -21.510 10.377 1.00 76.12 174 GLU A CA 1
ATOM 1419 C C . GLU A 1 174 ? 11.180 -20.584 9.477 1.00 76.12 174 GLU A C 1
ATOM 1421 O O . GLU A 1 174 ? 11.516 -19.468 9.862 1.00 76.12 174 GLU A O 1
ATOM 1426 N N . ARG A 1 175 ? 11.507 -21.017 8.252 1.00 69.62 175 ARG A N 1
ATOM 1427 C CA . ARG A 1 175 ? 12.295 -20.237 7.280 1.00 69.62 175 ARG A CA 1
ATOM 1428 C C . ARG A 1 175 ? 11.433 -19.375 6.353 1.00 69.62 175 ARG A C 1
ATOM 1430 O O . ARG A 1 175 ? 11.924 -18.890 5.329 1.00 69.62 175 ARG A O 1
ATOM 1437 N N . ALA A 1 176 ? 10.147 -19.210 6.658 1.00 73.69 176 ALA A N 1
ATOM 1438 C CA . ALA A 1 176 ? 9.222 -18.498 5.794 1.00 73.69 176 ALA A CA 1
ATOM 1439 C C . ALA A 1 176 ? 9.608 -17.021 5.618 1.00 73.69 176 ALA A C 1
ATOM 1441 O O . ALA A 1 176 ? 9.528 -16.213 6.541 1.00 73.69 176 ALA A O 1
ATOM 1442 N N . LYS A 1 177 ? 9.965 -16.637 4.389 1.00 78.12 177 LYS A N 1
ATOM 1443 C CA . LYS A 1 177 ? 10.174 -15.234 4.016 1.00 78.12 177 LYS A CA 1
ATOM 1444 C C . LYS A 1 177 ? 8.887 -14.657 3.438 1.00 78.12 177 LYS A C 1
ATOM 1446 O O . LYS A 1 177 ? 8.583 -14.860 2.264 1.00 78.12 177 LYS A O 1
ATOM 1451 N N . TYR A 1 178 ? 8.143 -13.933 4.267 1.00 86.25 178 TYR A N 1
ATOM 1452 C CA . TYR A 1 178 ? 6.893 -13.259 3.889 1.00 86.25 178 TYR A CA 1
ATOM 1453 C C . TYR A 1 178 ? 6.999 -11.724 3.891 1.00 86.25 178 TYR A C 1
ATOM 1455 O O . TYR A 1 178 ? 6.046 -11.043 3.511 1.00 86.25 178 TYR A O 1
ATOM 1463 N N . LEU A 1 179 ? 8.165 -11.191 4.278 1.00 90.62 179 LEU A N 1
ATOM 1464 C CA . LEU A 1 179 ? 8.507 -9.771 4.234 1.00 90.62 179 LEU A CA 1
ATOM 1465 C C . LEU A 1 179 ? 9.723 -9.534 3.339 1.00 90.62 179 LEU A C 1
ATOM 1467 O O . LEU A 1 179 ? 10.681 -10.306 3.343 1.00 90.62 179 LEU A O 1
ATOM 1471 N N . ASN A 1 180 ? 9.703 -8.426 2.607 1.00 91.56 180 ASN A N 1
ATOM 1472 C CA . ASN A 1 180 ? 10.848 -7.877 1.899 1.00 91.56 180 ASN A CA 1
ATOM 1473 C C . ASN A 1 180 ? 11.253 -6.541 2.530 1.00 91.56 180 ASN A C 1
ATOM 1475 O O . ASN A 1 180 ? 10.405 -5.686 2.768 1.00 91.56 180 ASN A O 1
ATOM 1479 N N . THR A 1 181 ? 12.555 -6.366 2.763 1.00 94.38 181 THR A N 1
ATOM 1480 C CA . THR A 1 181 ? 13.130 -5.171 3.403 1.00 94.38 181 THR A CA 1
ATOM 1481 C C . THR A 1 181 ? 14.140 -4.447 2.511 1.00 94.38 181 THR A C 1
ATOM 1483 O O . THR A 1 181 ? 15.084 -3.814 2.986 1.00 94.38 181 THR A O 1
ATOM 1486 N N . GLN A 1 182 ? 13.985 -4.563 1.189 1.00 94.56 182 GLN A N 1
ATOM 1487 C CA . GLN A 1 182 ? 14.905 -3.950 0.228 1.00 94.56 182 GLN A CA 1
ATOM 1488 C C . GLN A 1 182 ? 14.586 -2.480 -0.048 1.00 94.56 182 GLN A C 1
ATOM 1490 O O . GLN A 1 182 ? 15.412 -1.814 -0.655 1.00 94.56 182 GLN A O 1
ATOM 1495 N N . VAL A 1 183 ? 13.433 -1.955 0.381 1.00 97.44 183 VAL A N 1
ATOM 1496 C CA . VAL A 1 183 ? 13.073 -0.535 0.224 1.00 97.44 183 VAL A CA 1
ATOM 1497 C C . VAL A 1 183 ? 13.332 0.220 1.522 1.00 97.44 183 VAL A C 1
ATOM 1499 O O . VAL A 1 183 ? 12.966 -0.247 2.599 1.00 97.44 183 VAL A O 1
ATOM 1502 N N . PHE A 1 184 ? 13.944 1.395 1.424 1.00 97.56 184 PHE A N 1
ATOM 1503 C CA . PHE A 1 184 ? 14.188 2.277 2.562 1.00 97.56 184 PHE A CA 1
ATOM 1504 C C . PHE A 1 184 ? 12.962 3.150 2.870 1.00 97.56 184 PHE A C 1
ATOM 1506 O O . PHE A 1 184 ? 12.212 3.516 1.966 1.00 97.56 184 PHE A O 1
ATOM 1513 N N . THR A 1 185 ? 12.743 3.492 4.143 1.00 96.75 185 THR A N 1
ATOM 1514 C CA . THR A 1 185 ? 11.575 4.287 4.578 1.00 96.75 185 THR A CA 1
ATOM 1515 C C . THR A 1 185 ? 11.582 5.706 4.020 1.00 96.75 185 THR A C 1
ATOM 1517 O O . THR A 1 185 ? 10.527 6.258 3.741 1.00 96.75 185 THR A O 1
ATOM 1520 N N . ASP A 1 186 ? 12.753 6.274 3.753 1.00 95.38 186 ASP A N 1
ATOM 1521 C CA . ASP A 1 186 ? 12.903 7.605 3.164 1.00 95.38 186 ASP A CA 1
ATOM 1522 C C . ASP A 1 186 ? 12.357 7.725 1.731 1.00 95.38 186 ASP A C 1
ATOM 1524 O O . ASP A 1 186 ? 12.264 8.832 1.198 1.00 95.38 186 ASP A O 1
ATOM 1528 N N . ILE A 1 187 ? 11.904 6.627 1.115 1.00 97.25 187 ILE A N 1
ATOM 1529 C CA . ILE A 1 187 ? 11.047 6.682 -0.074 1.00 97.25 187 ILE A CA 1
ATOM 1530 C C . ILE A 1 187 ? 9.748 7.472 0.183 1.00 97.25 187 ILE A C 1
ATOM 1532 O O . ILE A 1 187 ? 9.192 8.066 -0.742 1.00 97.25 187 ILE A O 1
ATOM 1536 N N . LEU A 1 188 ? 9.284 7.547 1.440 1.00 94.75 188 LEU A N 1
ATOM 1537 C CA . LEU A 1 188 ? 8.150 8.381 1.841 1.00 94.75 188 LEU A CA 1
ATOM 1538 C C . LEU A 1 188 ? 8.406 9.874 1.615 1.00 94.75 188 LEU A C 1
ATOM 1540 O O . LEU A 1 188 ? 7.440 10.615 1.431 1.00 94.75 188 LEU A O 1
ATOM 1544 N N . SER A 1 189 ? 9.663 10.320 1.566 1.00 92.50 189 SER A N 1
ATOM 1545 C CA . SER A 1 189 ? 10.028 11.720 1.303 1.00 92.50 189 SER A CA 1
ATOM 1546 C C . SER A 1 189 ? 9.918 12.112 -0.179 1.00 92.50 189 SER A C 1
ATOM 1548 O O . SER A 1 189 ? 9.903 13.300 -0.507 1.00 92.50 189 SER A O 1
ATOM 1550 N N . GLU A 1 190 ? 9.771 11.145 -1.094 1.00 95.00 190 GLU A N 1
ATOM 1551 C CA . GLU A 1 190 ? 9.776 11.405 -2.537 1.00 95.00 190 GLU A CA 1
ATOM 1552 C C . GLU A 1 190 ? 8.644 12.341 -2.963 1.00 95.00 190 GLU A C 1
ATOM 1554 O O . GLU A 1 190 ? 7.479 12.133 -2.621 1.00 95.00 190 GLU A O 1
ATOM 1559 N N . ARG A 1 191 ? 8.956 13.371 -3.758 1.00 92.62 191 ARG A N 1
ATOM 1560 C CA . ARG A 1 191 ? 7.942 14.332 -4.235 1.00 92.62 191 ARG A CA 1
ATOM 1561 C C . ARG A 1 191 ? 6.916 13.660 -5.147 1.00 92.62 191 ARG A C 1
ATOM 1563 O O . ARG A 1 191 ? 5.726 13.959 -5.083 1.00 92.62 191 ARG A O 1
ATOM 1570 N N . ASN A 1 192 ? 7.372 12.731 -5.987 1.00 96.38 192 ASN A N 1
ATOM 1571 C CA . ASN A 1 192 ? 6.513 11.976 -6.889 1.00 96.38 192 ASN A CA 1
ATOM 1572 C C . ASN A 1 192 ? 6.026 10.682 -6.219 1.00 96.38 192 ASN A C 1
ATOM 1574 O O . ASN A 1 192 ? 6.629 9.619 -6.366 1.00 96.38 192 ASN A O 1
ATOM 1578 N N . LYS A 1 193 ? 4.906 10.777 -5.493 1.00 95.31 193 LYS A N 1
ATOM 1579 C CA . LYS A 1 193 ? 4.316 9.643 -4.759 1.00 95.31 193 LYS A CA 1
ATOM 1580 C C . LYS A 1 193 ? 3.907 8.483 -5.671 1.00 95.31 193 LYS A C 1
ATOM 1582 O O . LYS A 1 193 ? 4.048 7.329 -5.284 1.00 95.31 193 LYS A O 1
ATOM 1587 N N . SER A 1 194 ? 3.464 8.771 -6.898 1.00 97.06 194 SER A N 1
ATOM 1588 C CA . SER A 1 194 ? 3.140 7.733 -7.883 1.00 97.06 194 SER A CA 1
ATOM 1589 C C . SER A 1 194 ? 4.377 6.939 -8.292 1.00 97.06 194 SER A C 1
ATOM 1591 O O . SER A 1 194 ? 4.324 5.715 -8.328 1.00 97.06 194 SER A O 1
ATOM 1593 N N . ALA A 1 195 ? 5.503 7.611 -8.538 1.00 98.19 195 ALA A N 1
ATOM 1594 C CA . ALA A 1 195 ? 6.759 6.940 -8.859 1.00 98.19 195 ALA A CA 1
ATOM 1595 C C . ALA A 1 195 ? 7.297 6.100 -7.689 1.00 98.19 195 ALA A C 1
ATOM 1597 O O . ALA A 1 195 ? 7.782 4.990 -7.903 1.00 98.19 195 ALA A O 1
ATOM 1598 N N . ALA A 1 196 ? 7.171 6.602 -6.456 1.00 98.12 196 ALA A N 1
ATOM 1599 C CA . ALA A 1 196 ? 7.526 5.867 -5.243 1.00 98.12 196 ALA A CA 1
ATOM 1600 C C . ALA A 1 196 ? 6.698 4.579 -5.077 1.00 98.12 196 ALA A C 1
ATOM 1602 O O . ALA A 1 196 ? 7.260 3.516 -4.824 1.00 98.12 196 ALA A O 1
ATOM 1603 N N . LEU A 1 197 ? 5.379 4.647 -5.289 1.00 97.31 197 LEU A N 1
ATOM 1604 C CA . LEU A 1 197 ? 4.511 3.464 -5.257 1.00 97.31 197 LEU A CA 1
ATOM 1605 C C . LEU A 1 197 ? 4.840 2.478 -6.385 1.00 97.31 197 LEU A C 1
ATOM 1607 O O . LEU A 1 197 ? 4.919 1.279 -6.132 1.00 97.31 197 LEU A O 1
ATOM 1611 N N . ILE A 1 198 ? 5.118 2.964 -7.604 1.00 97.88 198 ILE A N 1
ATOM 1612 C CA . ILE A 1 198 ? 5.603 2.103 -8.695 1.00 97.88 198 ILE A CA 1
ATOM 1613 C C . ILE A 1 198 ? 6.885 1.377 -8.269 1.00 97.88 198 ILE A C 1
ATOM 1615 O O . ILE A 1 198 ? 6.998 0.169 -8.463 1.00 97.88 198 ILE A O 1
ATOM 1619 N N . ALA A 1 199 ? 7.845 2.086 -7.672 1.00 98.31 199 ALA A N 1
ATOM 1620 C CA . ALA A 1 199 ? 9.086 1.486 -7.200 1.00 98.31 199 ALA A CA 1
ATOM 1621 C C . ALA A 1 199 ? 8.826 0.380 -6.157 1.00 98.31 199 ALA A C 1
ATOM 1623 O O . ALA A 1 199 ? 9.360 -0.720 -6.302 1.00 98.31 199 ALA A O 1
ATOM 1624 N N . ILE A 1 200 ? 7.956 0.619 -5.168 1.00 97.00 200 ILE A N 1
ATOM 1625 C CA . ILE A 1 200 ? 7.552 -0.392 -4.172 1.00 97.00 200 ILE A CA 1
ATOM 1626 C C . ILE A 1 200 ? 6.921 -1.620 -4.835 1.00 97.00 200 ILE A C 1
ATOM 1628 O O . ILE A 1 200 ? 7.276 -2.752 -4.493 1.00 97.00 200 ILE A O 1
ATOM 1632 N N . GLU A 1 201 ? 6.027 -1.424 -5.804 1.00 95.25 201 GLU A N 1
ATOM 1633 C CA . GLU A 1 201 ? 5.383 -2.525 -6.525 1.00 95.25 201 GLU A CA 1
ATOM 1634 C C . GLU A 1 201 ? 6.382 -3.358 -7.332 1.00 95.25 201 GLU A C 1
ATOM 1636 O O . GLU A 1 201 ? 6.303 -4.590 -7.326 1.00 95.25 201 GLU A O 1
ATOM 1641 N N . LEU A 1 202 ? 7.355 -2.715 -7.986 1.00 96.50 202 LEU A N 1
ATOM 1642 C CA . LEU A 1 202 ? 8.405 -3.411 -8.732 1.00 96.50 202 LEU A CA 1
ATOM 1643 C C . LEU A 1 202 ? 9.331 -4.203 -7.799 1.00 96.50 202 LEU A C 1
ATOM 1645 O O . LEU A 1 202 ? 9.627 -5.361 -8.094 1.00 96.50 202 LEU A O 1
ATOM 1649 N N . VAL A 1 203 ? 9.737 -3.644 -6.652 1.00 95.50 203 VAL A N 1
ATOM 1650 C CA . VAL A 1 203 ? 10.529 -4.391 -5.655 1.00 95.50 203 VAL A CA 1
ATOM 1651 C C . VAL A 1 203 ? 9.740 -5.577 -5.110 1.00 95.50 203 VAL A C 1
ATOM 1653 O O . VAL A 1 203 ? 10.251 -6.696 -5.067 1.00 95.50 203 VAL A O 1
ATOM 1656 N N . SER A 1 204 ? 8.470 -5.366 -4.766 1.00 92.69 204 SER A N 1
ATOM 1657 C CA . SER A 1 204 ? 7.588 -6.426 -4.270 1.00 92.69 204 SER A CA 1
ATOM 1658 C C . SER A 1 204 ? 7.378 -7.520 -5.318 1.00 92.69 204 SER A C 1
ATOM 1660 O O . SER A 1 204 ? 7.310 -8.704 -4.994 1.00 92.69 204 SER A O 1
ATOM 1662 N N . LEU A 1 205 ? 7.273 -7.162 -6.600 1.00 92.56 205 LEU A N 1
ATOM 1663 C CA . LEU A 1 205 ? 7.201 -8.114 -7.709 1.00 92.56 205 LEU A CA 1
ATOM 1664 C C . LEU A 1 205 ? 8.477 -8.957 -7.824 1.00 92.56 205 LEU A C 1
ATOM 1666 O O . LEU A 1 205 ? 8.377 -10.178 -7.915 1.00 92.56 205 LEU A O 1
ATOM 1670 N N . ILE A 1 206 ? 9.654 -8.327 -7.772 1.00 92.25 206 ILE A N 1
ATOM 1671 C CA . ILE A 1 206 ? 10.944 -9.030 -7.813 1.00 92.25 206 ILE A CA 1
ATOM 1672 C C . ILE A 1 206 ? 11.064 -9.997 -6.633 1.00 92.25 206 ILE A C 1
ATOM 1674 O O . ILE A 1 206 ? 11.375 -11.165 -6.831 1.00 92.25 206 ILE A O 1
ATOM 1678 N N . ALA A 1 207 ? 10.746 -9.537 -5.422 1.00 88.88 207 ALA A N 1
ATOM 1679 C CA . ALA A 1 207 ? 10.829 -10.334 -4.199 1.00 88.88 207 ALA A CA 1
ATOM 1680 C C . ALA A 1 207 ? 9.961 -11.599 -4.231 1.00 88.88 207 ALA A C 1
ATOM 1682 O O . ALA A 1 207 ? 10.285 -12.601 -3.596 1.00 88.88 207 ALA A O 1
ATOM 1683 N N . ARG A 1 208 ? 8.844 -11.542 -4.959 1.00 85.19 208 ARG A N 1
ATOM 1684 C CA . ARG A 1 208 ? 7.913 -12.662 -5.128 1.00 85.19 208 ARG A CA 1
ATOM 1685 C C . ARG A 1 208 ? 8.276 -13.575 -6.278 1.00 85.19 208 ARG A C 1
ATOM 1687 O O . ARG A 1 208 ? 7.784 -14.705 -6.327 1.00 85.19 208 ARG A O 1
ATOM 1694 N N . SER A 1 209 ? 9.080 -13.093 -7.220 1.00 84.62 209 SER A N 1
ATOM 1695 C CA . SER A 1 209 ? 9.486 -13.931 -8.327 1.00 84.62 209 SER A CA 1
ATOM 1696 C C . SER A 1 209 ? 10.388 -15.041 -7.813 1.00 84.62 209 SER A C 1
ATOM 1698 O O . SER A 1 209 ? 11.445 -14.811 -7.234 1.00 84.62 209 SER A O 1
ATOM 1700 N N . LYS A 1 210 ? 9.970 -16.282 -8.057 1.00 72.75 210 LYS A N 1
ATOM 1701 C CA . LYS A 1 210 ? 10.795 -17.471 -7.810 1.00 72.75 210 LYS A CA 1
ATOM 1702 C C . LYS A 1 210 ? 11.841 -17.684 -8.906 1.00 72.75 210 LYS A C 1
ATOM 1704 O O . LYS A 1 210 ? 12.575 -18.666 -8.873 1.00 72.75 210 LYS A O 1
ATOM 1709 N N . ARG A 1 211 ? 11.856 -16.818 -9.921 1.00 81.12 211 ARG A N 1
ATOM 1710 C CA . ARG A 1 211 ? 12.712 -16.914 -11.098 1.00 81.12 211 ARG A CA 1
ATOM 1711 C C . ARG A 1 211 ? 13.499 -15.627 -11.252 1.00 81.12 211 ARG A C 1
ATOM 1713 O O . ARG A 1 211 ? 13.058 -14.556 -10.861 1.00 81.12 211 ARG A O 1
ATOM 1720 N N . ASN A 1 212 ? 14.606 -15.742 -11.962 1.00 86.75 212 ASN A N 1
ATOM 1721 C CA . ASN A 1 212 ? 15.464 -14.645 -12.405 1.00 86.75 212 ASN A CA 1
ATOM 1722 C C . ASN A 1 212 ? 14.801 -13.664 -13.394 1.00 86.75 212 ASN A C 1
ATOM 1724 O O . ASN A 1 212 ? 15.456 -12.783 -13.951 1.00 86.75 212 ASN A O 1
ATOM 1728 N N . THR A 1 213 ? 13.501 -13.823 -13.636 1.00 91.00 213 THR A N 1
ATOM 1729 C CA . THR A 1 213 ? 12.682 -12.963 -14.479 1.00 91.00 213 THR A CA 1
ATOM 1730 C C . THR A 1 213 ? 11.359 -12.668 -13.786 1.00 91.00 213 THR A C 1
ATOM 1732 O O . THR A 1 213 ? 10.800 -13.518 -13.092 1.00 91.00 213 THR A O 1
ATOM 1735 N N . ALA A 1 214 ? 10.845 -11.458 -13.970 1.00 93.50 214 ALA A N 1
ATOM 1736 C CA . ALA A 1 214 ? 9.522 -11.050 -13.522 1.00 93.50 214 ALA A CA 1
ATOM 1737 C C . ALA A 1 214 ? 8.897 -10.117 -14.559 1.00 93.50 214 ALA A C 1
ATOM 1739 O O . ALA A 1 214 ? 9.605 -9.461 -15.323 1.00 93.50 214 ALA A O 1
ATOM 1740 N N . HIS A 1 215 ? 7.571 -10.061 -14.601 1.00 94.62 215 HIS A N 1
ATOM 1741 C CA . HIS A 1 215 ? 6.867 -9.200 -15.538 1.00 94.62 215 HIS A CA 1
ATOM 1742 C C . HIS A 1 215 ? 5.550 -8.697 -14.952 1.00 94.62 215 HIS A C 1
ATOM 1744 O O . HIS A 1 215 ? 4.952 -9.347 -14.093 1.00 94.62 215 HIS A O 1
ATOM 1750 N N . ILE A 1 216 ? 5.113 -7.527 -15.410 1.00 95.00 216 ILE A N 1
ATOM 1751 C CA . ILE A 1 216 ? 3.830 -6.928 -15.035 1.00 95.00 216 ILE A CA 1
ATOM 1752 C C . ILE A 1 216 ? 3.329 -6.041 -16.176 1.00 95.00 216 ILE A C 1
ATOM 1754 O O . ILE A 1 216 ? 4.119 -5.319 -16.785 1.00 95.00 216 ILE A O 1
ATOM 1758 N N . SER A 1 217 ? 2.034 -6.100 -16.490 1.00 95.62 217 SER A N 1
ATOM 1759 C CA . SER A 1 217 ? 1.442 -5.175 -17.466 1.00 95.62 217 SER A CA 1
ATOM 1760 C C . SER A 1 217 ? 1.367 -3.756 -16.891 1.00 95.62 217 SER A C 1
ATOM 1762 O O . SER A 1 217 ? 1.257 -3.582 -15.671 1.00 95.62 217 SER A O 1
ATOM 1764 N N . LEU A 1 218 ? 1.389 -2.731 -17.749 1.00 96.06 218 LEU A N 1
ATOM 1765 C CA . LEU A 1 218 ? 1.168 -1.352 -17.306 1.00 96.06 218 LEU A CA 1
ATOM 1766 C C . LEU A 1 218 ? -0.201 -1.220 -16.642 1.00 96.06 218 LEU A C 1
ATOM 1768 O O . LEU A 1 218 ? -0.293 -0.589 -15.595 1.00 96.06 218 LEU A O 1
ATOM 1772 N N . LYS A 1 219 ? -1.234 -1.863 -17.196 1.00 94.25 219 LYS A N 1
ATOM 1773 C CA . LYS A 1 219 ? -2.597 -1.869 -16.664 1.00 94.25 219 LYS A CA 1
ATOM 1774 C C . LYS A 1 219 ? -2.615 -2.312 -15.207 1.00 94.25 219 LYS A C 1
ATOM 1776 O O . LYS A 1 219 ? -3.033 -1.533 -14.358 1.00 94.25 219 LYS A O 1
ATOM 1781 N N . THR A 1 220 ? -2.109 -3.509 -14.890 1.00 92.44 220 THR A N 1
ATOM 1782 C CA . THR A 1 220 ? -2.172 -4.011 -13.506 1.00 92.44 220 THR A CA 1
ATOM 1783 C C . THR A 1 220 ? -1.195 -3.310 -12.563 1.00 92.44 220 THR A C 1
ATOM 1785 O O . THR A 1 220 ? -1.394 -3.367 -11.355 1.00 92.44 220 THR A O 1
ATOM 1788 N N . LEU A 1 221 ? -0.141 -2.656 -13.059 1.00 94.38 221 LEU A N 1
ATOM 1789 C CA . LEU A 1 221 ? 0.695 -1.792 -12.223 1.00 94.38 221 LEU A CA 1
ATOM 1790 C C . LEU A 1 221 ? -0.011 -0.465 -11.911 1.00 94.38 221 LEU A C 1
ATOM 1792 O O . LEU A 1 221 ? -0.002 -0.022 -10.768 1.00 94.38 221 LEU A O 1
ATOM 1796 N N . ILE A 1 222 ? -0.635 0.156 -12.912 1.00 94.00 222 ILE A N 1
ATOM 1797 C CA . ILE A 1 222 ? -1.330 1.438 -12.769 1.00 94.00 222 ILE A CA 1
ATOM 1798 C C . ILE A 1 222 ? -2.516 1.315 -11.821 1.00 94.00 222 ILE A C 1
ATOM 1800 O O . ILE A 1 222 ? -2.652 2.179 -10.964 1.00 94.00 222 ILE A O 1
ATOM 1804 N N . THR A 1 223 ? -3.305 0.238 -11.906 1.00 90.19 223 THR A N 1
ATOM 1805 C CA . THR A 1 223 ? -4.451 0.021 -11.003 1.00 90.19 223 THR A CA 1
ATOM 1806 C C . THR A 1 223 ? -4.061 -0.026 -9.524 1.00 90.19 223 THR A C 1
ATOM 1808 O O . THR A 1 223 ? -4.910 0.174 -8.666 1.00 90.19 223 THR A O 1
ATOM 1811 N N . ARG A 1 224 ? -2.778 -0.249 -9.212 1.00 89.75 224 ARG A N 1
ATOM 1812 C CA . ARG A 1 224 ? -2.235 -0.294 -7.842 1.00 89.75 224 ARG A CA 1
ATOM 1813 C C . ARG A 1 224 ? -1.721 1.047 -7.350 1.00 89.75 224 ARG A C 1
ATOM 1815 O O . ARG A 1 224 ? -1.281 1.153 -6.211 1.00 89.75 224 ARG A O 1
ATOM 1822 N N . VAL A 1 225 ? -1.708 2.052 -8.219 1.00 93.94 225 VAL A N 1
ATOM 1823 C CA . VAL A 1 225 ? -1.221 3.391 -7.913 1.00 93.94 225 VAL A CA 1
ATOM 1824 C C . VAL A 1 225 ? -2.429 4.327 -7.949 1.00 93.94 225 VAL A C 1
ATOM 1826 O O . VAL A 1 225 ? -2.800 4.776 -9.034 1.00 93.94 225 VAL A O 1
ATOM 1829 N N . PRO A 1 226 ? -3.013 4.680 -6.788 1.00 91.75 226 PRO A N 1
ATOM 1830 C CA . PRO A 1 226 ? -4.325 5.326 -6.678 1.00 91.75 226 PRO A CA 1
ATOM 1831 C C . PRO A 1 226 ? -4.494 6.533 -7.609 1.00 91.75 226 PRO A C 1
ATOM 1833 O O . PRO A 1 226 ? -5.428 6.616 -8.404 1.00 91.75 226 PRO A O 1
ATOM 1836 N N . ARG A 1 227 ? -3.507 7.437 -7.600 1.00 93.00 227 ARG A N 1
ATOM 1837 C CA . ARG A 1 227 ? -3.495 8.630 -8.457 1.00 93.00 227 ARG A CA 1
ATOM 1838 C C . ARG A 1 227 ? -3.479 8.300 -9.951 1.00 93.00 227 ARG A C 1
ATOM 1840 O O . ARG A 1 227 ? -4.104 9.011 -10.729 1.00 93.00 227 ARG A O 1
ATOM 1847 N N . LEU A 1 228 ? -2.744 7.268 -10.367 1.00 94.12 228 LEU A N 1
ATOM 1848 C CA . LEU A 1 228 ? -2.704 6.880 -11.776 1.00 94.12 228 LEU A CA 1
ATOM 1849 C C . LEU A 1 228 ? -4.016 6.222 -12.185 1.00 94.12 228 LEU A C 1
ATOM 1851 O O . LEU A 1 228 ? -4.526 6.566 -13.245 1.00 94.12 228 LEU A O 1
ATOM 1855 N N . THR A 1 229 ? -4.596 5.366 -11.343 1.00 92.25 229 THR A N 1
ATOM 1856 C CA . THR A 1 229 ? -5.928 4.800 -11.582 1.00 92.25 229 THR A CA 1
ATOM 1857 C C . THR A 1 229 ? -6.966 5.902 -11.784 1.00 92.25 229 THR A C 1
ATOM 1859 O O . THR A 1 229 ? -7.647 5.909 -12.807 1.00 92.25 229 THR A O 1
ATOM 1862 N N . ALA A 1 230 ? -7.011 6.898 -10.894 1.00 91.69 230 ALA A N 1
ATOM 1863 C CA . ALA A 1 230 ? -7.905 8.049 -11.026 1.00 91.69 230 ALA A CA 1
ATOM 1864 C C . ALA A 1 230 ? -7.699 8.809 -12.352 1.00 91.69 230 ALA A C 1
ATOM 1866 O O . ALA A 1 230 ? -8.659 9.151 -13.038 1.00 91.69 230 ALA A O 1
ATOM 1867 N N . ILE A 1 231 ? -6.444 9.024 -12.766 1.00 93.38 231 ILE A N 1
ATOM 1868 C CA . ILE A 1 231 ? -6.131 9.670 -14.051 1.00 93.38 231 ILE A CA 1
ATOM 1869 C C . ILE A 1 231 ? -6.644 8.840 -15.231 1.00 93.38 231 ILE A C 1
ATOM 1871 O O . ILE A 1 231 ? -7.190 9.402 -16.177 1.00 93.38 231 ILE A O 1
ATOM 1875 N N . ILE A 1 232 ? -6.477 7.519 -15.199 1.00 92.25 232 ILE A N 1
ATOM 1876 C CA . ILE A 1 232 ? -6.929 6.620 -16.267 1.00 92.25 232 ILE A CA 1
ATOM 1877 C C . ILE A 1 232 ? -8.453 6.623 -16.392 1.00 92.25 232 ILE A C 1
ATOM 1879 O O . ILE A 1 232 ? -8.948 6.682 -17.521 1.00 92.25 232 ILE A O 1
ATOM 1883 N N . LEU A 1 233 ? -9.162 6.605 -15.260 1.00 90.88 233 LEU A N 1
ATOM 1884 C CA . LEU A 1 233 ? -10.626 6.583 -15.193 1.00 90.88 233 LEU A CA 1
ATOM 1885 C C . LEU A 1 233 ? -11.279 7.945 -15.472 1.00 90.88 233 LEU A C 1
ATOM 1887 O O . LEU A 1 233 ? -12.443 7.982 -15.838 1.00 90.88 233 LEU A O 1
ATOM 1891 N N . SER A 1 234 ? -10.547 9.052 -15.329 1.00 92.62 234 SER A N 1
ATOM 1892 C CA . SER A 1 234 ? -11.081 10.395 -15.597 1.00 92.62 234 SER A CA 1
ATOM 1893 C C . SER A 1 234 ? -11.395 10.654 -17.078 1.00 92.62 234 SER A C 1
ATOM 1895 O O . SER A 1 234 ? -10.768 10.068 -17.965 1.00 92.62 234 SER A O 1
ATOM 1897 N N . ASP A 1 235 ? -12.246 11.645 -17.347 1.00 94.44 235 ASP A N 1
ATOM 1898 C CA . ASP A 1 235 ? -12.588 12.119 -18.703 1.00 94.44 235 ASP A CA 1
ATOM 1899 C C . ASP A 1 235 ? -11.495 12.980 -19.363 1.00 94.44 235 ASP A C 1
ATOM 1901 O O . ASP A 1 235 ? -11.695 13.570 -20.424 1.00 94.44 235 ASP A O 1
ATOM 1905 N N . ASN A 1 236 ? -10.309 13.063 -18.751 1.00 95.19 236 ASN A N 1
ATOM 1906 C CA . ASN A 1 236 ? -9.185 13.802 -19.313 1.00 95.19 236 ASN A CA 1
ATOM 1907 C C . ASN A 1 236 ? -8.775 13.257 -20.690 1.00 95.19 236 ASN A C 1
ATOM 1909 O O . ASN A 1 236 ? -8.832 12.053 -20.958 1.00 95.19 236 ASN A O 1
ATOM 1913 N N . ASP A 1 237 ? -8.256 14.139 -21.542 1.00 96.00 237 ASP A N 1
ATOM 1914 C CA . ASP A 1 237 ? -7.804 13.739 -22.867 1.00 96.00 237 ASP A CA 1
ATOM 1915 C C . ASP A 1 237 ? -6.594 12.775 -22.822 1.00 96.00 237 ASP A C 1
ATOM 1917 O O . ASP A 1 237 ? -5.845 12.653 -21.841 1.00 96.00 237 ASP A O 1
ATOM 1921 N N . THR A 1 238 ? -6.375 12.072 -23.936 1.00 96.25 238 THR A N 1
ATOM 1922 C CA . THR A 1 238 ? -5.287 11.089 -24.062 1.00 96.25 238 THR A CA 1
ATOM 1923 C C . THR A 1 238 ? -3.897 11.726 -23.918 1.00 96.25 238 THR A C 1
ATOM 1925 O O . THR A 1 238 ? -2.968 11.078 -23.428 1.00 96.25 238 THR A O 1
ATOM 1928 N N . SER A 1 239 ? -3.723 12.988 -24.321 1.00 96.69 239 SER A N 1
ATOM 1929 C CA . SER A 1 239 ? -2.449 13.710 -24.220 1.00 96.69 239 SER A CA 1
ATOM 1930 C C . SER A 1 239 ? -2.080 13.968 -22.758 1.00 96.69 239 SER A C 1
ATOM 1932 O O . SER A 1 239 ? -0.971 13.644 -22.320 1.00 96.69 239 SER A O 1
ATOM 1934 N N . TYR A 1 240 ? -3.038 14.447 -21.967 1.00 96.88 240 TYR A N 1
ATOM 1935 C CA . TYR A 1 240 ? -2.921 14.644 -20.534 1.00 96.88 240 TYR A CA 1
ATOM 1936 C C . TYR A 1 240 ? -2.627 13.324 -19.820 1.00 96.88 240 TYR A C 1
ATOM 1938 O O . TYR A 1 240 ? -1.648 13.248 -19.071 1.00 96.88 240 TYR A O 1
ATOM 1946 N N . LYS A 1 241 ? -3.401 12.262 -20.098 1.00 97.44 241 LYS A N 1
ATOM 1947 C CA . LYS A 1 241 ? -3.170 10.924 -19.520 1.00 97.44 241 LYS A CA 1
ATOM 1948 C C . LYS A 1 241 ? -1.747 10.436 -19.807 1.00 97.44 241 LYS A C 1
ATOM 1950 O O . LYS A 1 241 ? -1.022 10.061 -18.885 1.00 97.44 241 LYS A O 1
ATOM 1955 N N . ASN A 1 242 ? -1.289 10.539 -21.057 1.00 97.25 242 ASN A N 1
ATOM 1956 C CA . ASN A 1 242 ? 0.082 10.189 -21.439 1.00 97.25 242 ASN A CA 1
ATOM 1957 C C . ASN A 1 242 ? 1.132 11.031 -20.702 1.00 97.25 242 ASN A C 1
ATOM 1959 O O . ASN A 1 242 ? 2.136 10.489 -20.236 1.00 97.25 242 ASN A O 1
ATOM 1963 N N . LYS A 1 243 ? 0.921 12.344 -20.570 1.00 97.44 243 LYS A N 1
ATOM 1964 C CA . LYS A 1 243 ? 1.837 13.246 -19.860 1.00 97.44 243 LYS A CA 1
ATOM 1965 C C . LYS A 1 243 ? 1.980 12.858 -18.390 1.00 97.44 243 LYS A C 1
ATOM 1967 O O . LYS A 1 243 ? 3.100 12.818 -17.884 1.00 97.44 243 LYS A O 1
ATOM 1972 N N . GLN A 1 244 ? 0.876 12.553 -17.707 1.00 97.44 244 GLN A N 1
ATOM 1973 C CA . GLN A 1 244 ? 0.924 12.142 -16.303 1.00 97.44 244 GLN A CA 1
ATOM 1974 C C . GLN A 1 244 ? 1.575 10.768 -16.120 1.00 97.44 244 GLN A C 1
ATOM 1976 O O . GLN A 1 244 ? 2.403 10.611 -15.224 1.00 97.44 244 GLN A O 1
ATOM 1981 N N . LEU A 1 245 ? 1.275 9.802 -16.995 1.00 97.00 245 LEU A N 1
ATOM 1982 C CA . LEU A 1 245 ? 1.937 8.498 -16.974 1.00 97.00 245 LEU A CA 1
ATOM 1983 C C . LEU A 1 245 ? 3.453 8.650 -17.141 1.00 97.00 245 LEU A C 1
ATOM 1985 O O . LEU A 1 245 ? 4.214 8.177 -16.303 1.00 97.00 245 LEU A O 1
ATOM 1989 N N . ASN A 1 246 ? 3.912 9.380 -18.161 1.00 97.00 246 ASN A N 1
ATOM 1990 C CA . ASN A 1 246 ? 5.346 9.587 -18.374 1.00 97.00 246 ASN A CA 1
ATOM 1991 C C . ASN A 1 246 ? 6.013 10.270 -17.171 1.00 97.00 246 ASN A C 1
ATOM 1993 O O . ASN A 1 246 ? 7.065 9.819 -16.727 1.00 97.00 246 ASN A O 1
ATOM 1997 N N . ARG A 1 247 ? 5.371 11.283 -16.574 1.00 96.94 247 ARG A N 1
ATOM 1998 C CA . ARG A 1 247 ? 5.862 11.929 -15.344 1.00 96.94 247 ARG A CA 1
ATOM 1999 C C . ARG A 1 247 ? 5.993 10.961 -14.168 1.00 96.94 247 ARG A C 1
ATOM 2001 O O . ARG A 1 247 ? 6.914 11.112 -13.372 1.00 96.94 247 ARG A O 1
ATOM 2008 N N . ALA A 1 248 ? 5.086 9.997 -14.028 1.00 97.69 248 ALA A N 1
ATOM 2009 C CA . ALA A 1 248 ? 5.140 9.007 -12.956 1.00 97.69 248 ALA A CA 1
ATOM 2010 C C . ALA A 1 248 ? 6.202 7.926 -13.196 1.00 97.69 248 ALA A C 1
ATOM 2012 O O . ALA A 1 248 ? 6.875 7.526 -12.254 1.00 97.69 248 ALA A O 1
ATOM 2013 N N . PHE A 1 249 ? 6.385 7.477 -14.439 1.00 98.00 249 PHE A N 1
ATOM 2014 C CA . PHE A 1 249 ? 7.332 6.406 -14.767 1.00 98.00 249 PHE A CA 1
ATOM 2015 C C . PHE A 1 249 ? 8.780 6.888 -14.930 1.00 98.00 249 PHE A C 1
ATOM 2017 O O . PHE A 1 249 ? 9.704 6.150 -14.595 1.00 98.00 249 PHE A O 1
ATOM 2024 N N . GLN A 1 250 ? 8.997 8.122 -15.397 1.00 97.12 250 GLN A N 1
ATOM 2025 C CA . GLN A 1 250 ? 10.330 8.659 -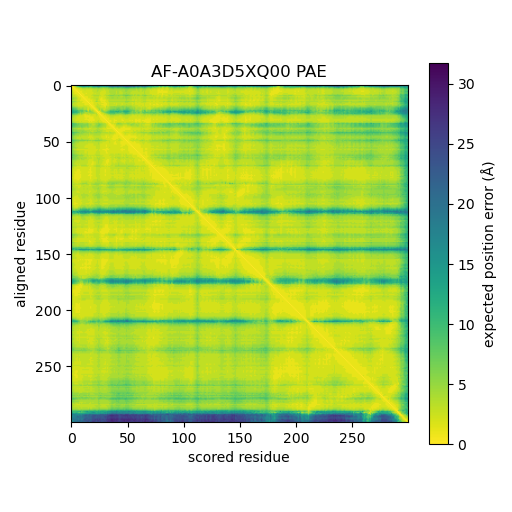15.688 1.00 97.12 250 GLN A CA 1
ATOM 2026 C C . GLN A 1 250 ? 11.335 8.534 -14.519 1.00 97.12 250 GLN A C 1
ATOM 2028 O O . GLN A 1 250 ? 12.439 8.046 -14.763 1.00 97.12 250 GLN A O 1
ATOM 2033 N N . PRO A 1 251 ? 11.017 8.916 -13.264 1.00 98.06 251 PRO A N 1
ATOM 2034 C CA . PRO A 1 251 ? 12.002 8.885 -12.179 1.00 98.06 251 PRO A CA 1
ATOM 2035 C C . PRO A 1 251 ? 12.143 7.513 -11.496 1.00 98.06 251 PRO A C 1
ATOM 2037 O O . PRO A 1 251 ? 12.967 7.367 -10.596 1.00 98.06 251 PRO A O 1
ATOM 2040 N N . VAL A 1 252 ? 11.369 6.492 -11.890 1.00 98.25 252 VAL A N 1
ATOM 2041 C CA . VAL A 1 252 ? 11.286 5.209 -11.161 1.00 98.25 252 VAL A CA 1
ATOM 2042 C C . VAL A 1 252 ? 12.645 4.525 -11.019 1.00 98.25 252 VAL A C 1
ATOM 2044 O O . VAL A 1 252 ? 12.983 4.064 -9.933 1.00 98.25 252 VAL A O 1
ATOM 2047 N N . ILE A 1 253 ? 13.451 4.474 -12.084 1.00 98.00 253 ILE A N 1
ATOM 2048 C CA . ILE A 1 253 ? 14.781 3.844 -12.028 1.00 98.00 253 ILE A CA 1
ATOM 2049 C C . ILE A 1 253 ? 15.709 4.575 -11.059 1.00 98.00 253 ILE A C 1
ATOM 2051 O O . ILE A 1 253 ? 16.450 3.932 -10.317 1.00 98.00 253 ILE A O 1
ATOM 2055 N N . GLU A 1 254 ? 15.679 5.907 -11.055 1.00 97.94 254 GLU A N 1
ATOM 2056 C CA . GLU A 1 254 ? 16.499 6.701 -10.143 1.00 97.94 254 GLU A CA 1
ATOM 2057 C C . GLU A 1 254 ? 16.069 6.480 -8.688 1.00 97.94 254 GLU A C 1
ATOM 2059 O O . GLU A 1 254 ? 16.917 6.233 -7.829 1.00 97.94 254 GLU A O 1
ATOM 2064 N N . ILE A 1 255 ? 14.757 6.472 -8.427 1.00 98.31 255 ILE A N 1
ATOM 2065 C CA . ILE A 1 255 ? 14.200 6.175 -7.103 1.00 98.31 255 ILE A CA 1
ATOM 2066 C C . ILE A 1 255 ? 14.617 4.776 -6.649 1.00 98.31 255 ILE A C 1
ATOM 2068 O O . ILE A 1 255 ? 15.089 4.628 -5.528 1.00 98.31 255 ILE A O 1
ATOM 2072 N N . LEU A 1 256 ? 14.517 3.755 -7.505 1.00 97.94 256 LEU A N 1
ATOM 2073 C CA . LEU A 1 256 ? 14.941 2.396 -7.157 1.00 97.94 256 LEU A CA 1
ATOM 2074 C C . LEU A 1 256 ? 16.430 2.334 -6.795 1.00 97.94 256 LEU A C 1
ATOM 2076 O O . LEU A 1 256 ? 16.786 1.688 -5.814 1.00 97.94 256 LEU A O 1
ATOM 2080 N N . LYS A 1 257 ? 17.299 3.029 -7.535 1.00 97.06 257 LYS A N 1
ATOM 2081 C CA . LYS A 1 257 ? 18.738 3.091 -7.225 1.00 97.06 257 LYS A CA 1
ATOM 2082 C C . LYS A 1 257 ? 19.028 3.804 -5.905 1.00 97.06 257 LYS A C 1
ATOM 2084 O O . LYS A 1 257 ? 19.943 3.411 -5.196 1.00 97.06 257 LYS A O 1
ATOM 2089 N N . ARG A 1 258 ? 18.282 4.866 -5.589 1.00 97.06 258 ARG A N 1
ATOM 2090 C CA . ARG A 1 258 ? 18.526 5.700 -4.402 1.00 97.06 258 ARG A CA 1
ATOM 2091 C C . ARG A 1 258 ? 17.859 5.171 -3.140 1.00 97.06 258 ARG A C 1
ATOM 2093 O O . ARG A 1 258 ? 18.427 5.313 -2.064 1.00 97.06 258 ARG A O 1
ATOM 2100 N N . ARG A 1 259 ? 16.659 4.601 -3.261 1.00 97.50 259 ARG A N 1
ATOM 2101 C CA . ARG A 1 259 ? 15.747 4.267 -2.153 1.00 97.50 259 ARG A CA 1
ATOM 2102 C C . ARG A 1 259 ? 15.525 2.766 -1.976 1.00 97.50 259 ARG A C 1
ATOM 2104 O O . ARG A 1 259 ? 14.617 2.360 -1.254 1.00 97.50 259 ARG A O 1
ATOM 2111 N N . SER A 1 260 ? 16.352 1.930 -2.599 1.00 96.75 260 SER A N 1
ATOM 2112 C CA . SER A 1 260 ? 16.326 0.488 -2.367 1.00 96.75 260 SER A CA 1
ATOM 2113 C C . SER A 1 260 ? 17.709 -0.144 -2.500 1.00 96.75 260 SER A C 1
ATOM 2115 O O . SER A 1 260 ? 18.617 0.461 -3.059 1.00 96.75 260 SER A O 1
ATOM 2117 N N . THR A 1 261 ? 17.854 -1.380 -2.029 1.00 94.94 261 THR A N 1
ATOM 2118 C CA . THR A 1 261 ? 19.084 -2.174 -2.164 1.00 94.94 261 THR A CA 1
ATOM 2119 C C . THR A 1 261 ? 19.078 -3.080 -3.395 1.00 94.94 261 THR A C 1
ATOM 2121 O O . THR A 1 261 ? 20.036 -3.811 -3.615 1.00 94.94 261 THR A O 1
ATOM 2124 N N . ILE A 1 262 ? 18.031 -3.076 -4.236 1.00 94.06 262 ILE A N 1
ATOM 2125 C CA . ILE A 1 262 ? 17.888 -4.102 -5.288 1.00 94.06 262 ILE A CA 1
ATOM 2126 C C . ILE A 1 262 ? 19.022 -4.083 -6.321 1.00 94.06 262 ILE A C 1
ATOM 2128 O O . ILE A 1 262 ? 19.385 -5.137 -6.826 1.00 94.06 262 ILE A O 1
ATOM 2132 N N . PHE A 1 263 ? 19.588 -2.912 -6.626 1.00 93.25 263 PHE A N 1
ATOM 2133 C CA . PHE A 1 263 ? 20.701 -2.784 -7.575 1.00 93.25 263 PHE A CA 1
ATOM 2134 C C . PHE A 1 263 ? 22.045 -3.233 -6.978 1.00 93.25 263 PHE A C 1
ATOM 2136 O O . PHE A 1 263 ? 22.970 -3.532 -7.725 1.00 93.25 263 PHE A O 1
ATOM 2143 N N . GLU A 1 264 ? 22.146 -3.306 -5.650 1.00 91.69 264 GLU A N 1
ATOM 2144 C CA . GLU A 1 264 ? 23.300 -3.853 -4.923 1.00 91.69 264 GLU A CA 1
ATOM 2145 C C . GLU A 1 264 ? 23.137 -5.369 -4.701 1.00 91.69 264 GLU A C 1
ATOM 2147 O O . GLU A 1 264 ? 24.092 -6.152 -4.748 1.00 91.69 264 GLU A O 1
ATOM 2152 N N . ASP A 1 265 ? 21.895 -5.791 -4.469 1.00 90.44 265 ASP A N 1
ATOM 2153 C CA . ASP A 1 265 ? 21.523 -7.160 -4.134 1.00 90.44 265 ASP A CA 1
ATOM 2154 C C . ASP A 1 265 ? 21.390 -8.071 -5.358 1.00 90.44 265 ASP A C 1
ATOM 2156 O O . ASP A 1 265 ? 21.459 -9.289 -5.200 1.00 90.44 265 ASP A O 1
ATOM 2160 N N . LEU A 1 266 ? 21.154 -7.530 -6.558 1.00 91.00 266 LEU A N 1
ATOM 2161 C CA . LEU A 1 266 ? 20.864 -8.303 -7.770 1.00 91.00 266 LEU A CA 1
ATOM 2162 C C . LEU A 1 266 ? 21.912 -8.052 -8.851 1.00 91.00 266 LEU A C 1
ATOM 2164 O O . LEU A 1 266 ? 22.094 -6.933 -9.327 1.00 91.00 266 LEU A O 1
ATOM 2168 N N . ILE A 1 267 ? 22.565 -9.128 -9.285 1.00 90.12 267 ILE A N 1
ATOM 2169 C CA . ILE A 1 267 ? 23.573 -9.088 -10.345 1.00 90.12 267 ILE A CA 1
ATOM 2170 C C . ILE A 1 267 ? 22.877 -8.924 -11.698 1.00 90.12 267 ILE A C 1
ATOM 2172 O O . ILE A 1 267 ? 21.951 -9.673 -12.021 1.00 90.12 267 ILE A O 1
ATOM 2176 N N . ASP A 1 268 ? 23.366 -7.981 -12.506 1.00 92.06 268 ASP A N 1
ATOM 2177 C CA . ASP A 1 268 ? 22.869 -7.675 -13.852 1.00 92.06 268 ASP A CA 1
ATOM 2178 C C . ASP A 1 268 ? 21.363 -7.369 -13.900 1.00 92.06 268 ASP A C 1
ATOM 2180 O O . ASP A 1 268 ? 20.669 -7.755 -14.845 1.00 92.06 268 ASP A O 1
ATOM 2184 N N . LEU A 1 269 ? 20.846 -6.671 -12.883 1.00 95.06 269 LEU A N 1
ATOM 2185 C CA . LEU A 1 269 ? 19.456 -6.229 -12.871 1.00 95.06 269 LEU A CA 1
ATOM 2186 C C . LEU A 1 269 ? 19.164 -5.314 -14.068 1.00 95.06 269 LEU A C 1
ATOM 2188 O O . LEU A 1 269 ? 19.756 -4.245 -14.230 1.00 95.06 269 LEU A O 1
ATOM 2192 N N . ARG A 1 270 ? 18.183 -5.713 -14.876 1.00 95.69 270 ARG A N 1
ATOM 2193 C CA . ARG A 1 270 ? 17.623 -4.931 -15.978 1.00 95.69 270 ARG A CA 1
ATOM 2194 C C . ARG A 1 270 ? 16.120 -4.816 -15.794 1.00 95.69 270 ARG A C 1
ATOM 2196 O O . ARG A 1 270 ? 15.442 -5.814 -15.569 1.00 95.69 270 ARG A O 1
ATOM 2203 N N . ILE A 1 271 ? 15.615 -3.595 -15.920 1.00 96.88 271 ILE A N 1
ATOM 2204 C CA . ILE A 1 271 ? 14.187 -3.280 -15.924 1.00 96.88 271 ILE A CA 1
ATOM 2205 C C . ILE A 1 271 ? 13.909 -2.579 -17.250 1.00 96.88 271 ILE A C 1
ATOM 2207 O O . ILE A 1 271 ? 14.410 -1.482 -17.495 1.00 96.88 271 ILE A O 1
ATOM 2211 N N . GLN A 1 272 ? 13.153 -3.236 -18.120 1.00 96.56 272 GLN A N 1
ATOM 2212 C CA . GLN A 1 272 ? 12.794 -2.740 -19.439 1.00 96.56 272 GLN A CA 1
ATOM 2213 C C . GLN A 1 272 ? 11.355 -2.241 -19.405 1.00 96.56 272 GLN A C 1
ATOM 2215 O O . GLN A 1 272 ? 10.411 -3.023 -19.268 1.00 96.56 272 GLN A O 1
ATOM 2220 N N . PHE A 1 273 ? 11.197 -0.924 -19.521 1.00 95.88 273 PHE A N 1
ATOM 2221 C CA . PHE A 1 273 ? 9.887 -0.307 -19.668 1.00 95.88 273 PHE A CA 1
ATOM 2222 C C . PHE A 1 273 ? 9.471 -0.318 -21.141 1.00 95.88 273 PHE A C 1
ATOM 2224 O O . PHE A 1 273 ? 10.271 0.070 -21.999 1.00 95.88 273 PHE A O 1
ATOM 2231 N N . PRO A 1 274 ? 8.226 -0.709 -21.454 1.00 94.88 274 PRO A N 1
ATOM 2232 C CA . PRO A 1 274 ? 7.680 -0.494 -22.780 1.00 94.88 274 PRO A CA 1
ATOM 2233 C C . PRO A 1 274 ? 7.430 1.003 -23.001 1.00 94.88 274 PRO A C 1
ATOM 2235 O O . PRO A 1 274 ? 7.565 1.832 -22.097 1.00 94.88 274 PRO A O 1
ATOM 2238 N N . LYS A 1 275 ? 6.995 1.369 -24.209 1.00 93.44 275 LYS A N 1
ATOM 2239 C CA . LYS A 1 275 ? 6.532 2.733 -24.474 1.00 93.44 275 LYS A CA 1
ATOM 2240 C C . LYS A 1 275 ? 5.314 3.041 -23.596 1.00 93.44 275 LYS A C 1
ATOM 2242 O O . LYS A 1 275 ? 4.244 2.478 -23.807 1.00 93.44 275 LYS A O 1
ATOM 2247 N N . ILE A 1 276 ? 5.477 3.956 -22.646 1.00 94.62 276 ILE A N 1
ATOM 2248 C CA . ILE A 1 276 ? 4.427 4.321 -21.692 1.00 94.62 276 ILE A CA 1
ATOM 2249 C C . ILE A 1 276 ? 3.355 5.159 -22.398 1.00 94.62 276 ILE A C 1
ATOM 2251 O O . ILE A 1 276 ? 3.556 6.346 -22.678 1.00 94.62 276 ILE A O 1
ATOM 2255 N N . LYS A 1 277 ? 2.218 4.528 -22.710 1.00 93.81 277 LYS A N 1
ATOM 2256 C CA . LYS A 1 277 ? 1.075 5.161 -23.377 1.00 93.81 277 LYS A CA 1
ATOM 2257 C C . LYS A 1 277 ? -0.259 4.603 -22.896 1.00 93.81 277 LYS A C 1
ATOM 2259 O O . LYS A 1 277 ? -0.412 3.396 -22.756 1.00 93.81 277 LYS A O 1
ATOM 2264 N N . PHE A 1 278 ? -1.245 5.488 -22.775 1.00 93.44 278 PHE A N 1
ATOM 2265 C CA . PHE A 1 278 ? -2.641 5.158 -22.495 1.00 93.44 278 PHE A CA 1
ATOM 2266 C C . PHE A 1 278 ? -3.244 4.206 -23.536 1.00 93.44 278 PHE A C 1
ATOM 2268 O O . PHE A 1 278 ? -3.995 3.308 -23.190 1.00 93.44 278 PHE A O 1
ATOM 2275 N N . SER A 1 279 ? -2.866 4.342 -24.807 1.00 92.69 279 SER A N 1
ATOM 2276 C CA . SER A 1 279 ? -3.357 3.467 -25.878 1.00 92.69 279 SER A CA 1
ATOM 2277 C C . SER A 1 279 ? -2.762 2.051 -25.851 1.00 92.69 279 SER A C 1
ATOM 2279 O O . SER A 1 279 ? -3.067 1.261 -26.735 1.00 92.69 279 SER A O 1
ATOM 2281 N N . ASN A 1 280 ? -1.843 1.747 -24.928 1.00 93.19 280 ASN A N 1
ATOM 2282 C CA . ASN A 1 280 ? -1.148 0.461 -24.866 1.00 93.19 280 ASN A CA 1
ATOM 2283 C C . ASN A 1 280 ? -0.880 0.043 -23.410 1.00 93.19 280 ASN A C 1
ATOM 2285 O O . ASN A 1 280 ? 0.262 -0.204 -23.018 1.00 93.19 280 ASN A O 1
ATOM 2289 N N . LEU A 1 281 ? -1.930 0.014 -22.584 1.00 93.81 281 LEU A N 1
ATOM 2290 C CA . LEU A 1 281 ? -1.810 -0.374 -21.172 1.00 93.81 281 LEU A CA 1
ATOM 2291 C C . LEU A 1 281 ? -1.522 -1.870 -20.982 1.00 93.81 281 LEU A C 1
ATOM 2293 O O . LEU A 1 281 ? -1.017 -2.261 -19.933 1.00 93.81 281 LEU A O 1
ATOM 2297 N N . ASP A 1 282 ? -1.778 -2.708 -21.982 1.00 95.50 282 ASP A N 1
ATOM 2298 C CA . ASP A 1 282 ? -1.450 -4.136 -21.907 1.00 95.50 282 ASP A CA 1
ATOM 2299 C C . ASP A 1 282 ? 0.043 -4.413 -22.146 1.00 95.50 282 ASP A C 1
ATOM 2301 O O . ASP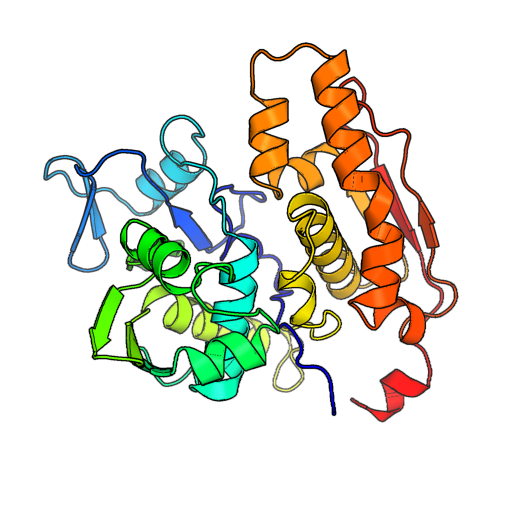 A 1 282 ? 0.516 -5.529 -21.926 1.00 95.50 282 ASP A O 1
ATOM 2305 N N . ALA A 1 283 ? 0.821 -3.391 -22.530 1.00 95.75 283 ALA A N 1
ATOM 2306 C CA . ALA A 1 283 ? 2.266 -3.506 -22.645 1.00 95.75 283 ALA A CA 1
ATOM 2307 C C . ALA A 1 283 ? 2.906 -3.943 -21.321 1.00 95.75 283 ALA A C 1
ATOM 2309 O O . ALA A 1 283 ? 2.488 -3.547 -20.232 1.00 95.75 283 ALA A O 1
ATOM 2310 N N . VAL A 1 284 ? 3.965 -4.742 -21.424 1.00 97.06 284 VAL A N 1
ATOM 2311 C CA . VAL A 1 284 ? 4.565 -5.431 -20.281 1.00 97.06 284 VAL A CA 1
ATOM 2312 C C . VAL A 1 284 ? 5.913 -4.818 -19.923 1.00 97.06 284 VAL A C 1
ATOM 2314 O O . VAL A 1 284 ? 6.778 -4.655 -20.780 1.00 97.06 284 VAL A O 1
ATOM 2317 N N . ILE A 1 285 ? 6.102 -4.513 -18.640 1.00 97.31 285 ILE A N 1
ATOM 2318 C CA . ILE A 1 285 ? 7.413 -4.226 -18.054 1.00 97.31 285 ILE A CA 1
ATOM 2319 C C . ILE A 1 285 ? 8.100 -5.558 -17.791 1.00 97.31 285 ILE A C 1
ATOM 2321 O O . ILE A 1 285 ? 7.547 -6.417 -17.099 1.00 97.31 285 ILE A O 1
ATOM 2325 N N . GLN A 1 286 ? 9.310 -5.716 -18.319 1.00 96.81 286 GLN A N 1
ATOM 2326 C CA . GLN A 1 286 ? 10.124 -6.910 -18.120 1.00 96.81 286 GLN A CA 1
ATOM 2327 C C . GLN A 1 286 ? 11.258 -6.619 -17.144 1.00 96.81 286 GLN A C 1
ATOM 2329 O O . GLN A 1 286 ? 11.950 -5.608 -17.254 1.00 96.81 286 GLN A O 1
ATOM 2334 N N . ILE A 1 287 ? 11.459 -7.519 -16.188 1.00 96.62 287 ILE A N 1
ATOM 2335 C CA . ILE A 1 287 ? 12.541 -7.456 -15.211 1.00 96.62 287 ILE A CA 1
ATOM 2336 C C . ILE A 1 287 ? 13.350 -8.741 -15.316 1.00 96.62 287 ILE A C 1
ATOM 2338 O O . ILE A 1 287 ? 12.782 -9.832 -15.310 1.00 96.62 287 ILE A O 1
ATOM 2342 N N . SER A 1 288 ? 14.671 -8.623 -15.380 1.00 94.94 288 SER A N 1
ATOM 2343 C CA . SER A 1 288 ? 15.588 -9.763 -15.410 1.00 94.94 288 SER A CA 1
ATOM 2344 C C . SER A 1 288 ? 16.823 -9.496 -14.559 1.00 94.94 288 SER A C 1
ATOM 2346 O O . SER A 1 288 ? 17.309 -8.367 -14.536 1.00 94.94 288 SER A O 1
ATOM 2348 N N . TYR A 1 289 ? 17.361 -10.525 -13.916 1.00 92.94 289 TYR A N 1
ATOM 2349 C CA . TYR A 1 289 ? 18.624 -10.489 -13.171 1.00 92.94 289 TYR A CA 1
ATOM 2350 C C . TYR A 1 289 ? 19.283 -11.873 -13.214 1.00 92.94 289 TYR A C 1
ATOM 2352 O O . TYR A 1 289 ? 18.606 -12.866 -13.449 1.00 92.94 289 TYR A O 1
ATOM 2360 N N . LYS A 1 290 ? 20.599 -11.983 -13.012 1.00 86.31 290 LYS A N 1
ATOM 2361 C CA . LYS A 1 290 ? 21.297 -13.284 -13.089 1.00 86.31 290 LYS A CA 1
ATOM 2362 C C . LYS A 1 290 ? 21.253 -14.081 -11.792 1.00 86.31 290 LYS A C 1
ATOM 2364 O O . LYS A 1 290 ? 21.106 -15.299 -11.825 1.00 86.31 290 LYS A O 1
ATOM 2369 N N . ALA A 1 291 ? 21.453 -13.411 -10.665 1.00 78.44 291 ALA A N 1
ATOM 2370 C CA . ALA A 1 291 ? 21.521 -14.028 -9.345 1.00 78.44 291 ALA A CA 1
ATOM 2371 C C . ALA A 1 291 ? 21.440 -12.953 -8.255 1.00 78.44 291 ALA A C 1
ATOM 2373 O O . ALA A 1 291 ? 21.606 -11.762 -8.531 1.00 78.44 291 ALA A O 1
ATOM 2374 N N . PHE A 1 292 ? 21.249 -13.383 -7.008 1.00 75.88 292 PHE A N 1
ATOM 2375 C CA . PHE A 1 292 ? 21.510 -12.534 -5.848 1.00 75.88 292 PHE A CA 1
ATOM 2376 C C . PHE A 1 292 ? 23.022 -12.385 -5.629 1.00 75.88 292 PHE A C 1
ATOM 2378 O O . PHE A 1 292 ? 23.787 -13.333 -5.820 1.00 75.88 292 PHE A O 1
ATOM 2385 N N . SER A 1 293 ? 23.467 -11.193 -5.236 1.00 67.88 293 SER A N 1
ATOM 2386 C CA . SER A 1 293 ? 24.875 -10.910 -4.976 1.00 67.88 293 SER A CA 1
ATOM 2387 C C . SER A 1 293 ? 25.374 -11.676 -3.744 1.00 67.88 293 SER A C 1
ATOM 2389 O O . SER A 1 293 ? 24.637 -11.913 -2.783 1.00 67.88 293 SER A O 1
ATOM 2391 N N . LYS A 1 294 ? 26.662 -12.057 -3.746 1.00 54.81 294 LYS A N 1
ATOM 2392 C CA . LYS A 1 294 ? 27.304 -12.782 -2.629 1.00 54.81 294 LYS A CA 1
ATOM 2393 C C . LYS A 1 294 ? 27.203 -12.038 -1.286 1.00 54.81 294 LYS A C 1
ATOM 2395 O O . LYS A 1 294 ? 27.243 -12.677 -0.241 1.00 54.81 294 LYS A O 1
ATOM 2400 N N . ASN A 1 295 ? 27.030 -10.714 -1.311 1.00 51.97 295 ASN A N 1
ATOM 2401 C CA . ASN A 1 295 ? 26.851 -9.886 -0.115 1.00 51.97 295 ASN A CA 1
ATOM 2402 C C . ASN A 1 295 ? 25.494 -10.105 0.571 1.00 51.97 295 ASN A C 1
ATOM 2404 O O . ASN A 1 295 ? 25.397 -9.911 1.780 1.00 51.97 295 ASN A O 1
ATOM 2408 N N . LYS A 1 296 ? 24.468 -10.549 -0.165 1.00 49.94 296 LYS A N 1
ATOM 2409 C CA . LYS A 1 296 ? 23.164 -10.908 0.404 1.00 49.94 296 LYS A CA 1
ATOM 2410 C C . LYS A 1 296 ? 23.171 -12.303 1.032 1.00 49.94 296 LYS A C 1
ATOM 2412 O O . LYS A 1 296 ? 22.639 -12.470 2.118 1.00 49.94 296 LYS A O 1
ATOM 2417 N N . LEU A 1 297 ? 23.862 -13.265 0.413 1.00 46.78 297 LEU A N 1
ATOM 2418 C CA . LEU A 1 297 ? 23.989 -14.645 0.919 1.00 46.78 297 LEU A CA 1
ATOM 2419 C C . LEU A 1 297 ? 24.735 -14.759 2.263 1.00 46.78 297 LEU A C 1
ATOM 2421 O O . LEU A 1 297 ? 24.675 -15.804 2.893 1.00 46.78 297 LEU A O 1
ATOM 2425 N N . ARG A 1 298 ? 25.458 -13.714 2.688 1.00 36.50 298 ARG A N 1
ATOM 2426 C CA . ARG A 1 298 ? 26.137 -13.644 3.997 1.00 36.50 298 ARG A CA 1
ATOM 2427 C C . ARG A 1 298 ? 25.323 -12.924 5.084 1.00 36.50 298 ARG A C 1
ATOM 2429 O O . ARG A 1 298 ? 25.768 -12.889 6.224 1.00 36.50 298 ARG A O 1
ATOM 2436 N N . ARG A 1 299 ? 24.207 -12.277 4.724 1.00 44.03 299 ARG A N 1
ATOM 2437 C CA . ARG A 1 299 ? 23.361 -11.456 5.617 1.00 44.03 299 ARG A CA 1
ATOM 2438 C C . ARG A 1 299 ? 22.035 -12.135 5.987 1.00 44.03 299 ARG A C 1
ATOM 2440 O O . ARG A 1 299 ? 21.258 -11.547 6.732 1.00 44.03 299 ARG A O 1
ATOM 2447 N N . GLU A 1 300 ? 21.778 -13.317 5.438 1.00 42.41 300 GLU A N 1
ATOM 2448 C CA . GLU A 1 300 ? 20.625 -14.185 5.714 1.00 42.41 300 GLU A CA 1
ATOM 2449 C C . GLU A 1 300 ? 21.111 -15.481 6.362 1.00 42.41 300 GLU A C 1
ATOM 2451 O O . GLU A 1 300 ? 20.339 -16.035 7.172 1.00 42.41 300 GLU A O 1
#

pLDDT: mean 91.63, std 9.13, range [36.5, 98.31]

Mean predicted aligned error: 4.63 Å

Radius of gyration: 19.09 Å; Cα contacts (8 Å, |Δi|>4): 533; chains: 1; bounding box: 56×48×49 Å